Protein AF-A0A563CJY9-F1 (afdb_monomer_lite)

Structure (mmCIF, N/CA/C/O backbone):
data_AF-A0A563CJY9-F1
#
_entry.id   AF-A0A563CJY9-F1
#
loop_
_atom_site.group_PDB
_atom_site.id
_atom_site.type_symbol
_atom_site.label_atom_id
_atom_site.label_alt_id
_atom_site.label_comp_id
_atom_site.label_asym_id
_atom_site.label_entity_id
_atom_site.label_seq_id
_atom_site.pdbx_PDB_ins_code
_atom_site.Cartn_x
_atom_site.Cartn_y
_atom_site.Cartn_z
_atom_site.occupancy
_atom_site.B_iso_or_equiv
_atom_site.auth_seq_id
_atom_site.auth_comp_id
_atom_site.auth_asym_id
_atom_site.auth_atom_id
_atom_site.pdbx_PDB_model_num
ATOM 1 N N . MET A 1 1 ? 58.120 -23.073 17.738 1.00 33.03 1 MET A N 1
ATOM 2 C CA . MET A 1 1 ? 58.112 -21.667 18.183 1.00 33.03 1 MET A CA 1
ATOM 3 C C . MET A 1 1 ? 58.352 -20.813 16.944 1.00 33.03 1 MET A C 1
ATOM 5 O O . MET A 1 1 ? 59.327 -21.105 16.267 1.00 33.03 1 MET A O 1
ATOM 9 N N . THR A 1 2 ? 57.325 -20.144 16.398 1.00 30.56 2 THR A N 1
ATOM 10 C CA . THR A 1 2 ? 56.925 -18.724 16.644 1.00 30.56 2 THR A CA 1
ATOM 11 C C . THR A 1 2 ? 58.012 -17.757 16.134 1.00 30.56 2 THR A C 1
ATOM 13 O O . THR A 1 2 ? 59.170 -17.954 16.464 1.00 30.56 2 THR A O 1
ATOM 16 N N . GLU A 1 3 ? 57.755 -16.750 15.293 1.00 28.06 3 GLU A N 1
ATOM 17 C CA . GLU A 1 3 ? 56.595 -15.850 15.234 1.00 28.06 3 GLU A CA 1
ATOM 18 C C . GLU A 1 3 ? 56.197 -15.454 13.799 1.00 28.06 3 GLU A C 1
ATOM 20 O O . GLU A 1 3 ? 57.036 -15.224 12.931 1.00 28.06 3 GLU A O 1
ATOM 25 N N . ILE A 1 4 ? 54.883 -15.366 13.581 1.00 37.75 4 ILE A N 1
ATOM 26 C CA . ILE A 1 4 ? 54.234 -14.779 12.404 1.00 37.75 4 ILE A CA 1
ATOM 27 C C . ILE A 1 4 ? 54.177 -13.262 12.645 1.00 37.75 4 ILE A C 1
ATOM 29 O O . ILE A 1 4 ? 53.682 -12.864 13.705 1.00 37.75 4 ILE A O 1
ATOM 33 N N . PRO A 1 5 ? 54.642 -12.396 11.725 1.00 32.09 5 PRO A N 1
ATOM 34 C CA . PRO A 1 5 ? 54.461 -10.965 11.898 1.00 32.09 5 PRO A CA 1
ATOM 35 C C . PRO A 1 5 ? 52.970 -10.630 11.783 1.00 32.09 5 PRO A C 1
ATOM 37 O O . PRO A 1 5 ? 52.277 -11.066 10.864 1.00 32.09 5 PRO A O 1
ATOM 40 N N . LYS A 1 6 ? 52.491 -9.894 12.788 1.00 30.06 6 LYS A N 1
ATOM 41 C CA . LYS A 1 6 ? 51.105 -9.469 12.987 1.00 30.06 6 LYS A CA 1
ATOM 42 C C . LYS A 1 6 ? 50.494 -8.878 11.716 1.00 30.06 6 LYS A C 1
ATOM 44 O O . LYS A 1 6 ? 51.061 -7.973 11.112 1.00 30.06 6 LYS A O 1
ATOM 49 N N . SER A 1 7 ? 49.290 -9.359 11.413 1.00 30.56 7 SER A N 1
ATOM 50 C CA . SER A 1 7 ? 48.280 -8.691 10.595 1.00 30.56 7 SER A CA 1
ATOM 51 C C . SER A 1 7 ? 48.222 -7.206 10.953 1.00 30.56 7 SER A C 1
ATOM 53 O O . SER A 1 7 ? 47.847 -6.861 12.075 1.00 30.56 7 SER A O 1
ATOM 55 N N . SER A 1 8 ? 48.588 -6.331 10.017 1.00 28.05 8 SER A N 1
ATOM 56 C CA . SER A 1 8 ? 48.158 -4.941 10.078 1.00 28.05 8 SER A CA 1
ATOM 57 C C . SER A 1 8 ? 46.657 -4.944 9.828 1.00 28.05 8 SER A C 1
ATOM 59 O O . SER A 1 8 ? 46.215 -5.211 8.711 1.00 28.05 8 SER A O 1
ATOM 61 N N . SER A 1 9 ? 45.878 -4.699 10.876 1.00 29.86 9 SER A N 1
ATOM 62 C CA . SER A 1 9 ? 44.494 -4.273 10.732 1.00 29.86 9 SER A CA 1
ATOM 63 C C . SER A 1 9 ? 44.488 -3.051 9.817 1.00 29.86 9 SER A C 1
ATOM 65 O O . SER A 1 9 ? 44.941 -1.981 10.213 1.00 29.86 9 SER A O 1
ATOM 67 N N . GLN A 1 10 ? 44.041 -3.224 8.573 1.00 28.22 10 GLN A N 1
ATOM 68 C CA . GLN A 1 10 ? 43.513 -2.104 7.810 1.00 28.22 10 GLN A CA 1
ATOM 69 C C . GLN A 1 10 ? 42.223 -1.711 8.519 1.00 28.22 10 GLN A C 1
ATOM 71 O O . GLN A 1 10 ? 41.198 -2.374 8.374 1.00 28.22 10 GLN A O 1
ATOM 76 N N . GLU A 1 11 ? 42.326 -0.679 9.353 1.00 24.75 11 GLU A N 1
ATOM 77 C CA . GLU A 1 11 ? 41.197 0.164 9.721 1.00 24.75 11 GLU A CA 1
ATOM 78 C C . GLU A 1 11 ? 40.478 0.541 8.422 1.00 24.75 11 GLU A C 1
ATOM 80 O O . GLU A 1 11 ? 41.038 1.206 7.546 1.00 24.75 11 GLU A O 1
ATOM 85 N N . LEU A 1 12 ? 39.260 0.024 8.261 1.00 29.52 12 LEU A N 1
ATOM 86 C CA . LEU A 1 12 ? 38.313 0.579 7.308 1.00 29.52 12 LEU A CA 1
ATOM 87 C C . LEU A 1 12 ? 38.060 2.027 7.745 1.00 29.52 12 LEU A C 1
ATOM 89 O O . LEU A 1 12 ? 37.922 2.262 8.946 1.00 29.52 12 LEU A O 1
ATOM 93 N N . PRO A 1 13 ? 38.035 2.998 6.821 1.00 29.89 13 PRO A N 1
ATOM 94 C CA . PRO A 1 13 ? 37.732 4.368 7.189 1.00 29.89 13 PRO A CA 1
ATOM 95 C C . PRO A 1 13 ? 36.320 4.417 7.783 1.00 29.89 13 PRO A C 1
ATOM 97 O O . PRO A 1 13 ? 35.335 4.169 7.085 1.00 29.89 13 PRO A O 1
ATOM 100 N N . ASP A 1 14 ? 36.247 4.727 9.077 1.00 33.81 14 ASP A N 1
ATOM 101 C CA . ASP A 1 14 ? 35.036 5.206 9.735 1.00 33.81 14 ASP A CA 1
ATOM 102 C C . ASP A 1 14 ? 34.479 6.369 8.907 1.00 33.81 14 ASP A C 1
ATOM 104 O O . ASP A 1 14 ? 35.156 7.382 8.708 1.00 33.81 14 ASP A O 1
ATOM 108 N N . GLY A 1 15 ? 33.258 6.212 8.390 1.00 29.66 15 GLY A N 1
ATOM 109 C CA . GLY A 1 15 ? 32.567 7.284 7.668 1.00 29.66 15 GLY A CA 1
ATOM 110 C C . GLY A 1 15 ? 31.939 6.930 6.320 1.00 29.66 15 GLY A C 1
ATOM 111 O O . GLY A 1 15 ? 31.582 7.847 5.585 1.00 29.66 15 GLY A O 1
ATOM 112 N N . GLN A 1 16 ? 31.748 5.654 5.970 1.00 29.48 16 GLN A N 1
ATOM 113 C CA . GLN A 1 16 ? 30.761 5.311 4.937 1.00 29.48 16 GLN A CA 1
ATOM 114 C C . GLN A 1 16 ? 29.358 5.332 5.554 1.00 29.48 16 GLN A C 1
ATOM 116 O O . GLN A 1 16 ? 28.936 4.365 6.187 1.00 29.48 16 GLN A O 1
ATOM 121 N N . LYS A 1 17 ? 28.642 6.453 5.376 1.00 27.42 17 LYS A N 1
ATOM 122 C CA . LYS A 1 17 ? 27.181 6.499 5.532 1.00 27.42 17 LYS A CA 1
ATOM 123 C C . LYS A 1 17 ? 26.575 5.400 4.656 1.00 27.42 17 LYS A C 1
ATOM 125 O O . LYS A 1 17 ? 26.861 5.326 3.461 1.00 27.42 17 LYS A O 1
ATOM 130 N N . ALA A 1 18 ? 25.809 4.520 5.286 1.00 27.70 18 ALA A N 1
ATOM 131 C CA . ALA A 1 18 ? 25.207 3.357 4.662 1.00 27.70 18 ALA A CA 1
ATOM 132 C C . ALA A 1 18 ? 24.056 3.766 3.729 1.00 27.70 18 ALA A C 1
ATOM 134 O O . ALA A 1 18 ? 23.276 4.666 4.019 1.00 27.70 18 ALA A O 1
ATOM 135 N N . THR A 1 19 ? 23.963 3.081 2.595 1.00 34.44 19 THR A N 1
ATOM 136 C CA . THR A 1 19 ? 23.000 3.294 1.508 1.00 34.44 19 THR A CA 1
ATOM 137 C C . THR A 1 19 ? 21.658 2.608 1.782 1.00 34.44 19 THR A C 1
ATOM 139 O O . THR A 1 19 ? 21.271 1.685 1.064 1.00 34.44 19 THR A O 1
ATOM 142 N N . GLY A 1 20 ? 20.934 3.036 2.811 1.00 31.48 20 GLY A N 1
ATOM 143 C CA . GLY A 1 20 ? 19.521 2.685 2.951 1.00 31.48 20 GLY A CA 1
ATOM 144 C C . GLY A 1 20 ? 18.753 3.839 3.565 1.00 31.48 20 GLY A C 1
ATOM 145 O O . GLY A 1 20 ? 19.174 4.362 4.588 1.00 31.48 20 GLY A O 1
ATOM 146 N N . TRP A 1 21 ? 17.680 4.236 2.876 1.00 36.16 21 TRP A N 1
ATOM 147 C CA . TRP A 1 21 ? 16.775 5.363 3.154 1.00 36.16 21 TRP A CA 1
ATOM 148 C C . TRP A 1 21 ? 17.434 6.764 3.203 1.00 36.16 21 TRP A C 1
ATOM 150 O O . TRP A 1 21 ? 16.9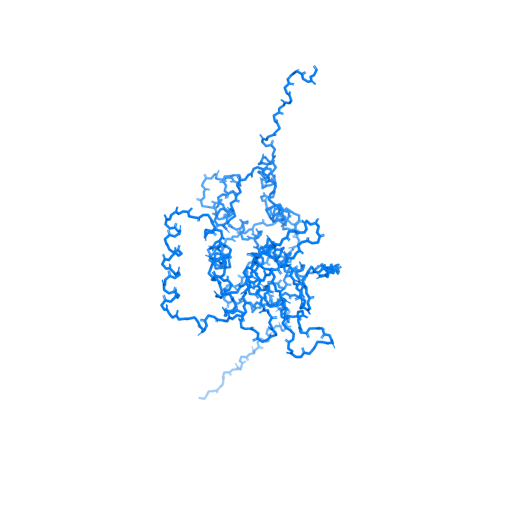57 7.679 2.538 1.00 36.16 21 TRP A O 1
ATOM 160 N N . ASP A 1 22 ? 18.617 6.900 3.801 1.00 28.12 22 ASP A N 1
ATOM 161 C CA . ASP A 1 22 ? 19.400 8.134 3.974 1.00 28.12 22 ASP A CA 1
ATOM 162 C C . ASP A 1 22 ? 19.932 8.781 2.678 1.00 28.12 22 ASP A C 1
ATOM 164 O O . ASP A 1 22 ? 20.515 9.862 2.722 1.00 28.12 22 ASP A O 1
ATOM 168 N N . SER A 1 23 ? 19.791 8.145 1.508 1.00 34.91 23 SER A N 1
ATOM 169 C CA . SER A 1 23 ? 20.236 8.735 0.227 1.00 34.91 23 SER A CA 1
ATOM 170 C C . SER A 1 23 ? 19.144 9.509 -0.518 1.00 34.91 23 SER A C 1
ATOM 172 O O . SER A 1 23 ? 19.443 10.104 -1.548 1.00 34.91 23 SER A O 1
ATOM 174 N N . LEU A 1 24 ? 17.903 9.524 -0.017 1.00 36.81 24 LEU A N 1
ATOM 175 C CA . LEU A 1 24 ? 16.793 10.300 -0.596 1.00 36.81 24 LEU A CA 1
ATOM 176 C C . LEU A 1 24 ? 16.466 11.575 0.202 1.00 36.81 24 LEU A C 1
ATOM 178 O O . LEU A 1 24 ? 15.757 12.446 -0.303 1.00 36.81 24 LEU A O 1
ATOM 182 N N . ALA A 1 25 ? 17.010 11.725 1.408 1.00 33.00 25 ALA A N 1
ATOM 183 C CA . ALA A 1 25 ? 16.822 12.899 2.251 1.00 33.00 25 ALA A CA 1
ATOM 184 C C . ALA A 1 25 ? 17.967 13.902 2.039 1.00 33.00 25 ALA A C 1
ATOM 186 O O . ALA A 1 25 ? 19.003 13.817 2.684 1.00 33.00 25 ALA A O 1
ATOM 187 N N . ASP A 1 26 ? 17.791 14.837 1.109 1.00 30.84 26 ASP A N 1
ATOM 188 C CA . ASP A 1 26 ? 18.567 16.085 1.060 1.00 30.84 26 ASP A CA 1
ATOM 189 C C . ASP A 1 26 ? 17.754 17.147 0.290 1.00 30.84 26 ASP A C 1
ATOM 191 O O . ASP A 1 26 ? 18.211 17.676 -0.718 1.00 30.84 26 ASP A O 1
ATOM 195 N N . TYR A 1 27 ? 16.526 17.456 0.728 1.00 29.47 27 TYR A N 1
ATOM 196 C CA . TYR A 1 27 ? 15.862 18.704 0.328 1.00 29.47 27 TYR A CA 1
ATOM 197 C C . TYR A 1 27 ? 15.094 19.352 1.481 1.00 29.47 27 TYR A C 1
ATOM 199 O O . TYR A 1 27 ? 14.448 18.691 2.286 1.00 29.47 27 TYR A O 1
ATOM 207 N N . ASP A 1 28 ? 15.263 20.671 1.532 1.00 30.45 28 ASP A N 1
ATOM 208 C CA . ASP A 1 28 ? 14.873 21.623 2.566 1.00 30.45 28 ASP A CA 1
ATOM 209 C C . ASP A 1 28 ? 13.352 21.642 2.794 1.00 30.45 28 ASP A C 1
ATOM 211 O O . ASP A 1 28 ? 12.565 21.830 1.861 1.00 30.45 28 ASP A O 1
ATOM 215 N N . ASN A 1 29 ? 12.964 21.411 4.049 1.00 32.47 29 ASN A N 1
ATOM 216 C CA . ASN A 1 29 ? 11.596 21.203 4.506 1.00 32.47 29 ASN A CA 1
ATOM 217 C C . ASN A 1 29 ? 10.846 22.535 4.611 1.00 32.47 29 ASN A C 1
ATOM 219 O O . ASN A 1 29 ? 11.082 23.331 5.521 1.00 32.47 29 ASN A O 1
ATOM 223 N N . GLY A 1 30 ? 9.875 22.745 3.723 1.00 29.12 30 GLY A N 1
ATOM 224 C CA . GLY A 1 30 ? 8.773 23.654 4.012 1.00 29.12 30 GLY A CA 1
ATOM 225 C C . GLY A 1 30 ? 7.870 23.014 5.062 1.00 29.12 30 GLY A C 1
ATOM 226 O O . GLY A 1 30 ? 7.256 21.987 4.782 1.00 29.12 30 GLY A O 1
ATOM 227 N N . ASP A 1 31 ? 7.806 23.610 6.255 1.00 32.09 31 ASP A N 1
ATOM 228 C CA . ASP A 1 31 ? 6.804 23.301 7.281 1.00 32.09 31 ASP A CA 1
ATOM 229 C C . ASP A 1 31 ? 5.406 23.361 6.646 1.00 32.09 31 ASP A C 1
ATOM 231 O O . ASP A 1 31 ? 4.862 24.436 6.389 1.00 32.09 31 ASP A O 1
ATOM 235 N N . SER A 1 32 ? 4.823 22.199 6.358 1.00 36.69 32 SER A N 1
ATOM 236 C CA . SER A 1 32 ? 3.388 22.091 6.140 1.00 36.69 32 SER A CA 1
ATOM 237 C C . SER A 1 32 ? 2.774 21.719 7.480 1.00 36.69 32 SER A C 1
ATOM 239 O O . SER A 1 32 ? 2.866 20.567 7.913 1.00 36.69 32 SER A O 1
ATOM 241 N N . ASP A 1 33 ? 2.198 22.717 8.144 1.00 35.34 33 ASP A N 1
ATOM 242 C CA . ASP A 1 33 ? 1.437 22.572 9.378 1.00 35.34 33 ASP A CA 1
ATOM 243 C C . ASP A 1 33 ? 0.461 21.385 9.276 1.00 35.34 33 ASP A C 1
ATOM 245 O O . ASP A 1 33 ? -0.563 21.459 8.598 1.00 35.34 33 ASP A O 1
ATOM 249 N N . TYR A 1 34 ? 0.737 20.305 10.013 1.00 37.47 34 TYR A N 1
ATOM 250 C CA . TYR A 1 34 ? -0.152 19.145 10.216 1.00 37.47 34 TYR A CA 1
ATOM 251 C C . TYR A 1 34 ? -1.392 19.478 11.065 1.00 37.47 34 TYR A C 1
ATOM 253 O O . TYR A 1 34 ? -1.990 18.611 11.699 1.00 37.47 34 TYR A O 1
ATOM 261 N N . THR A 1 35 ? -1.791 20.746 11.102 1.00 35.81 35 THR A N 1
ATOM 262 C CA . THR A 1 35 ? -2.792 21.258 12.034 1.00 35.81 35 THR A CA 1
ATOM 263 C C . THR A 1 35 ? -4.017 21.737 11.270 1.00 35.81 35 THR A C 1
ATOM 265 O O . THR A 1 35 ? -4.375 22.912 11.294 1.00 35.81 35 THR A O 1
ATOM 268 N N . HIS A 1 36 ? -4.694 20.819 10.580 1.00 37.84 36 HIS A N 1
ATOM 269 C CA . HIS A 1 36 ? -6.080 21.071 10.208 1.00 37.84 36 HIS A CA 1
ATOM 270 C C . HIS A 1 36 ? -6.949 20.905 11.454 1.00 37.84 36 HIS A C 1
ATOM 272 O O . HIS A 1 36 ? -6.901 19.878 12.130 1.00 37.84 36 HIS A O 1
ATOM 278 N N . HIS A 1 37 ? -7.711 21.951 11.786 1.00 35.66 37 HIS A N 1
ATOM 279 C CA . HIS A 1 37 ? -8.705 21.903 12.847 1.00 35.66 37 HIS A CA 1
ATOM 280 C C . HIS A 1 37 ? -9.660 20.739 12.584 1.00 35.66 37 HIS A C 1
ATOM 282 O O . HIS A 1 37 ? -10.396 20.715 11.603 1.00 35.66 37 HIS A O 1
ATOM 288 N N . SER A 1 38 ? -9.567 19.753 13.464 1.00 38.97 38 SER A N 1
ATOM 289 C CA . SER A 1 38 ? -10.367 18.546 13.458 1.00 38.97 38 SER A CA 1
ATOM 290 C C . SER A 1 38 ? -11.804 18.884 13.912 1.00 38.97 38 SER A C 1
ATOM 292 O O . SER A 1 38 ? -11.955 19.606 14.902 1.00 38.97 38 SER A O 1
ATOM 294 N N . PRO A 1 39 ? -12.858 18.345 13.270 1.00 40.88 39 PRO A N 1
ATOM 295 C CA . PRO A 1 39 ? -14.230 18.383 13.797 1.00 40.88 39 PRO A CA 1
ATOM 296 C C . PRO A 1 39 ? -14.421 17.484 15.047 1.00 40.88 39 PRO A C 1
ATOM 298 O O . PRO A 1 39 ? -15.533 17.287 15.533 1.00 40.88 39 PRO A O 1
ATOM 301 N N . PHE A 1 40 ? -13.335 16.918 15.587 1.00 53.84 40 PHE A N 1
ATOM 302 C CA . PHE A 1 40 ? -13.307 15.788 16.511 1.00 53.84 40 PHE A CA 1
ATOM 303 C C . PHE A 1 40 ? -12.879 16.201 17.950 1.00 53.84 40 PHE A C 1
ATOM 305 O O . PHE A 1 40 ? -11.709 16.116 18.304 1.00 53.84 40 PHE A O 1
ATOM 312 N N . GLY A 1 41 ? -13.831 16.614 18.804 1.00 53.00 41 GLY A N 1
ATOM 313 C CA . GLY A 1 41 ? -13.797 16.498 20.288 1.00 53.00 41 GLY A CA 1
ATOM 314 C C . GLY A 1 41 ? -12.601 17.039 21.123 1.00 53.00 41 GLY A C 1
ATOM 315 O O . GLY A 1 41 ? -11.943 18.009 20.766 1.00 53.00 41 GLY A O 1
ATOM 316 N N . GLU A 1 42 ? -12.382 16.427 22.311 1.00 55.78 42 GLU A N 1
ATOM 317 C CA . GLU A 1 42 ? -11.339 16.756 23.325 1.00 55.78 42 GLU A CA 1
ATOM 318 C C . GLU A 1 42 ? -9.970 16.070 23.079 1.00 55.78 42 GLU A C 1
ATOM 320 O O . GLU A 1 42 ? -8.976 16.398 23.740 1.00 55.78 42 GLU A O 1
ATOM 325 N N . VAL A 1 43 ? -9.909 15.108 22.150 1.00 59.41 43 VAL A N 1
ATOM 326 C CA . VAL A 1 43 ? -8.721 14.296 21.835 1.00 59.41 43 VAL A CA 1
ATOM 327 C C . VAL A 1 43 ? -8.169 14.725 20.472 1.00 59.41 43 VAL A C 1
ATOM 329 O O . VAL A 1 43 ? -8.941 14.755 19.515 1.00 59.41 43 VAL A O 1
ATOM 332 N N . PRO A 1 44 ? -6.864 15.036 20.337 1.00 65.88 44 PRO A N 1
ATOM 333 C CA . PRO A 1 44 ? -6.281 15.362 19.039 1.00 65.88 44 PRO A CA 1
ATOM 334 C C . PRO A 1 44 ? -6.508 14.230 18.035 1.00 65.88 44 PRO A C 1
ATOM 336 O O . PRO A 1 44 ? -6.338 13.056 18.370 1.00 65.88 44 PRO A O 1
ATOM 339 N N . ALA A 1 45 ? -6.868 14.591 16.808 1.00 70.38 45 ALA A N 1
ATOM 340 C CA . ALA A 1 45 ? -7.103 13.648 15.729 1.00 70.38 45 ALA A CA 1
ATOM 341 C C . ALA A 1 45 ? -6.250 14.007 14.510 1.00 70.38 45 ALA A C 1
ATOM 343 O O . ALA A 1 45 ? -6.132 15.179 14.155 1.00 70.38 45 ALA A O 1
ATOM 344 N N . ILE A 1 46 ? -5.670 12.989 13.879 1.00 74.12 46 ILE A N 1
ATOM 345 C CA . ILE A 1 46 ? -4.849 13.090 12.676 1.00 74.12 46 ILE A CA 1
ATOM 346 C C . ILE A 1 46 ? -5.589 12.366 11.556 1.00 74.12 46 ILE A C 1
ATOM 348 O O . ILE A 1 46 ? -5.889 11.177 11.669 1.00 74.12 46 ILE A O 1
ATOM 352 N N . ASN A 1 47 ? -5.864 13.079 10.465 1.00 79.81 47 ASN A N 1
ATOM 353 C CA . ASN A 1 47 ? -6.310 12.437 9.238 1.00 79.81 47 ASN A CA 1
ATOM 354 C C . ASN A 1 47 ? -5.098 11.826 8.522 1.00 79.81 47 ASN A C 1
ATOM 356 O O . ASN A 1 47 ? -4.295 12.542 7.928 1.00 79.81 47 ASN A O 1
ATOM 360 N N . GLY A 1 48 ? -4.955 10.508 8.620 1.00 82.06 48 GLY A N 1
ATOM 361 C CA . GLY A 1 48 ? -3.903 9.729 7.979 1.00 82.06 48 GLY A CA 1
ATOM 362 C C . GLY A 1 48 ? -4.295 9.156 6.618 1.00 82.06 48 GLY A C 1
ATOM 363 O O . GLY A 1 48 ? -3.457 8.496 6.012 1.00 82.06 48 GLY A O 1
ATOM 364 N N . ASN A 1 49 ? -5.507 9.395 6.103 1.00 83.75 49 ASN A N 1
ATOM 365 C CA . ASN A 1 49 ? -5.912 8.858 4.795 1.00 83.75 49 ASN A CA 1
ATOM 366 C C . ASN A 1 49 ? -4.969 9.326 3.676 1.00 83.75 49 ASN A C 1
ATOM 368 O O . ASN A 1 49 ? -4.555 8.530 2.852 1.00 83.75 49 ASN A O 1
ATOM 372 N N . ASP A 1 50 ? -4.485 10.562 3.744 1.00 83.12 50 ASP A N 1
ATOM 373 C CA . ASP A 1 50 ? -3.489 11.101 2.812 1.00 83.12 50 ASP A CA 1
ATOM 374 C C . ASP A 1 50 ? -2.122 10.366 2.892 1.00 83.12 50 ASP A C 1
ATOM 376 O O . ASP A 1 50 ? -1.431 10.168 1.891 1.00 83.12 50 ASP A O 1
ATOM 380 N N . LEU A 1 51 ? -1.738 9.864 4.077 1.00 87.56 51 LEU A N 1
ATOM 381 C CA . LEU A 1 51 ? -0.580 8.965 4.215 1.00 87.56 51 LEU A CA 1
ATOM 382 C C . LEU A 1 51 ? -0.846 7.621 3.531 1.00 87.56 51 LEU A C 1
ATOM 384 O O . LEU A 1 51 ? 0.024 7.108 2.824 1.00 87.56 51 LEU A O 1
ATOM 388 N N . LEU A 1 52 ? -2.043 7.064 3.727 1.00 85.81 52 LEU A N 1
ATOM 389 C CA . LEU A 1 52 ? -2.454 5.816 3.091 1.00 85.81 52 LEU A CA 1
ATOM 390 C C . LEU A 1 52 ? -2.476 5.949 1.564 1.00 85.81 52 LEU A C 1
ATOM 392 O O . LEU A 1 52 ? -1.964 5.067 0.875 1.00 85.81 52 LEU A O 1
ATOM 396 N N . ASP A 1 53 ? -3.007 7.049 1.040 1.00 84.75 53 ASP A N 1
ATOM 397 C CA . ASP A 1 53 ? -3.093 7.336 -0.395 1.00 84.75 53 ASP A CA 1
ATOM 398 C C . ASP A 1 53 ? -1.704 7.510 -1.017 1.00 84.75 53 ASP A C 1
ATOM 400 O O . ASP A 1 53 ? -1.451 7.055 -2.130 1.00 84.75 53 ASP A O 1
ATOM 404 N N . SER A 1 54 ? -0.759 8.052 -0.245 1.00 84.62 54 SER A N 1
ATOM 405 C CA . SER A 1 54 ? 0.659 8.152 -0.619 1.00 84.62 54 SER A CA 1
ATOM 406 C C . SER A 1 54 ? 1.439 6.836 -0.452 1.00 84.62 54 SER A C 1
ATOM 408 O O . SER A 1 54 ? 2.656 6.792 -0.645 1.00 84.62 54 SER A O 1
ATOM 410 N N . GLY A 1 55 ? 0.769 5.748 -0.062 1.00 85.75 55 GLY A N 1
ATOM 411 C CA . GLY A 1 55 ? 1.361 4.417 0.050 1.00 85.75 55 GLY A CA 1
ATOM 412 C C . GLY A 1 55 ? 2.117 4.139 1.354 1.00 85.75 55 GLY A C 1
ATOM 413 O O . GLY A 1 55 ? 2.735 3.076 1.455 1.00 85.75 55 GLY A O 1
ATOM 414 N N . VAL A 1 56 ? 2.058 5.036 2.344 1.00 89.75 56 VAL A N 1
ATOM 415 C CA . VAL A 1 56 ? 2.708 4.867 3.656 1.00 89.75 56 VAL A CA 1
ATOM 416 C C . VAL A 1 56 ? 2.145 3.649 4.380 1.00 89.75 56 VAL A C 1
ATOM 418 O O . VAL A 1 56 ? 0.935 3.406 4.391 1.00 89.75 56 VAL A O 1
ATOM 421 N N . PHE A 1 57 ? 3.030 2.848 4.976 1.00 91.12 57 PHE A N 1
ATOM 422 C CA . PHE A 1 57 ? 2.618 1.641 5.678 1.00 91.12 57 PHE A CA 1
ATOM 423 C C . PHE A 1 57 ? 2.004 1.959 7.039 1.00 91.12 57 PHE A C 1
ATOM 425 O O . PHE A 1 57 ? 2.348 2.937 7.700 1.00 91.12 57 PHE A O 1
ATOM 432 N N . PHE A 1 58 ? 1.129 1.062 7.497 1.00 90.31 58 PHE A N 1
ATOM 433 C CA . PHE A 1 58 ? 0.467 1.183 8.796 1.00 90.31 58 PHE A CA 1
ATOM 434 C C . PHE A 1 58 ? 1.464 1.405 9.944 1.00 90.31 58 PHE A C 1
ATOM 436 O O . PHE A 1 58 ? 1.261 2.279 10.779 1.00 90.31 58 PHE A O 1
ATOM 443 N N . GLY A 1 59 ? 2.554 0.628 9.978 1.00 88.12 59 GLY A N 1
ATOM 444 C CA . GLY A 1 59 ? 3.569 0.738 11.030 1.00 88.12 59 GLY A CA 1
ATOM 445 C C . GLY A 1 59 ? 4.208 2.127 11.091 1.00 88.12 59 GLY A C 1
ATOM 446 O O . GLY A 1 59 ? 4.332 2.691 12.177 1.00 88.12 59 GLY A O 1
ATOM 447 N N . ASP A 1 60 ? 4.520 2.702 9.930 1.00 89.12 60 ASP A N 1
ATOM 448 C CA . ASP A 1 60 ? 5.128 4.029 9.817 1.00 89.12 60 ASP A CA 1
ATOM 449 C C . ASP A 1 60 ? 4.150 5.137 10.220 1.00 89.12 60 ASP A C 1
ATOM 451 O O . ASP A 1 60 ? 4.521 6.064 10.940 1.00 89.12 60 ASP A O 1
ATOM 455 N N . ALA A 1 61 ? 2.874 5.015 9.835 1.00 89.81 61 ALA A N 1
ATOM 456 C CA . ALA A 1 61 ? 1.824 5.946 10.249 1.00 89.81 61 ALA A CA 1
ATOM 457 C C . ALA A 1 61 ? 1.621 5.948 11.779 1.00 89.81 61 ALA A C 1
ATOM 459 O O . ALA A 1 61 ? 1.464 7.011 12.391 1.00 89.81 61 ALA A O 1
ATOM 460 N N . ILE A 1 62 ? 1.686 4.773 12.420 1.00 88.12 62 ILE A N 1
ATOM 461 C CA . ILE A 1 62 ? 1.655 4.658 13.885 1.00 88.12 62 ILE A CA 1
ATOM 462 C C . ILE A 1 62 ? 2.896 5.297 14.510 1.00 88.12 62 ILE A C 1
ATOM 464 O O . ILE A 1 62 ? 2.753 6.095 15.436 1.00 88.12 62 ILE A O 1
ATOM 468 N N . ALA A 1 63 ? 4.095 5.003 13.999 1.00 87.69 63 ALA A N 1
ATOM 469 C CA . ALA A 1 63 ? 5.341 5.557 14.529 1.00 87.69 63 ALA A CA 1
ATOM 470 C C . ALA A 1 63 ? 5.368 7.095 14.448 1.00 87.69 63 ALA A C 1
ATOM 472 O O . ALA A 1 63 ? 5.705 7.765 15.428 1.00 87.69 63 ALA A O 1
ATOM 473 N N . LEU A 1 64 ? 4.925 7.663 13.322 1.00 86.25 64 LEU A N 1
ATOM 474 C CA . LEU A 1 64 ? 4.747 9.108 13.141 1.00 86.25 64 LEU A CA 1
ATOM 475 C C . LEU A 1 64 ? 3.764 9.699 14.159 1.00 86.25 64 LEU A C 1
ATOM 477 O O . LEU A 1 64 ? 4.056 10.708 14.805 1.00 86.25 64 LEU A O 1
ATOM 481 N N . THR A 1 65 ? 2.619 9.043 14.354 1.00 85.06 65 THR A N 1
ATOM 482 C CA . THR A 1 65 ? 1.598 9.482 15.318 1.00 85.06 65 THR A CA 1
ATOM 483 C C . THR A 1 65 ? 2.131 9.449 16.755 1.00 85.06 65 THR A C 1
ATOM 485 O O . THR A 1 65 ? 1.931 10.390 17.529 1.00 85.06 65 THR A O 1
ATOM 488 N N . GLN A 1 66 ? 2.874 8.403 17.126 1.00 83.81 66 GLN A N 1
ATOM 489 C CA . GLN A 1 66 ? 3.513 8.281 18.441 1.00 83.81 66 GLN A CA 1
ATOM 490 C C . GLN A 1 66 ? 4.585 9.349 18.668 1.00 83.81 66 GLN A C 1
ATOM 492 O O . GLN A 1 66 ? 4.694 9.891 19.775 1.00 83.81 66 GLN A O 1
ATOM 497 N N . LYS A 1 67 ? 5.347 9.691 17.622 1.00 80.75 67 LYS A N 1
ATOM 498 C CA . LYS A 1 67 ? 6.335 10.772 17.661 1.00 80.75 67 LYS A CA 1
ATOM 499 C C . LYS A 1 67 ? 5.665 12.115 17.951 1.00 80.75 67 LYS A C 1
ATOM 501 O O . LYS A 1 67 ? 6.100 12.800 18.872 1.00 80.75 67 LYS A O 1
ATOM 506 N N . TYR A 1 68 ? 4.577 12.440 17.248 1.00 74.12 68 TYR A N 1
ATOM 507 C CA . TYR A 1 68 ? 3.789 13.658 17.487 1.00 74.12 68 TYR A CA 1
ATOM 508 C C . TYR A 1 68 ? 3.220 13.712 18.914 1.00 74.12 68 TYR A C 1
ATOM 510 O O . TYR A 1 68 ? 3.317 14.727 19.598 1.00 74.12 68 TYR A O 1
ATOM 518 N N . THR A 1 69 ? 2.700 12.583 19.402 1.00 70.00 69 THR A N 1
ATOM 519 C CA . THR A 1 69 ? 2.171 12.459 20.774 1.00 70.00 69 THR A CA 1
ATOM 520 C C . THR A 1 69 ? 3.255 12.686 21.840 1.00 70.00 69 THR A C 1
ATOM 522 O O . THR A 1 69 ? 2.967 13.131 22.948 1.00 70.00 69 THR A O 1
ATOM 525 N N . SER A 1 70 ? 4.517 12.386 21.519 1.00 60.12 70 SER A N 1
ATOM 526 C CA . SER A 1 70 ? 5.647 12.494 22.452 1.00 60.12 70 SER A CA 1
ATOM 527 C C . SER A 1 70 ? 6.266 13.896 22.524 1.00 60.12 70 SER A C 1
ATOM 529 O O . SER A 1 70 ? 6.974 14.186 23.489 1.00 60.12 70 SER A O 1
ATOM 531 N N . THR A 1 71 ? 6.047 14.756 21.524 1.00 54.88 71 THR A N 1
ATOM 532 C CA . THR A 1 71 ? 6.697 16.075 21.409 1.00 54.88 71 THR A CA 1
ATOM 533 C C . THR A 1 71 ? 5.860 17.247 21.926 1.00 54.88 71 THR A C 1
ATOM 535 O O . THR A 1 71 ? 6.397 18.348 22.059 1.00 54.88 71 THR A O 1
ATOM 538 N N . SER A 1 72 ? 4.585 17.059 22.281 1.00 52.62 72 SER A N 1
ATOM 539 C CA . SER A 1 72 ? 3.769 18.129 22.866 1.00 52.62 72 SER A CA 1
ATOM 540 C C . SER A 1 72 ? 4.191 18.439 24.310 1.00 52.62 72 SER A C 1
ATOM 542 O O . SER A 1 72 ? 4.030 17.637 25.226 1.00 52.62 72 SER A O 1
ATOM 544 N N . SER A 1 73 ? 4.726 19.642 24.539 1.00 40.69 73 SER A N 1
ATOM 545 C CA . SER A 1 73 ? 5.305 20.075 25.823 1.00 40.69 73 SER A CA 1
ATOM 546 C C . SER A 1 73 ? 4.298 20.281 26.968 1.00 40.69 73 SER A C 1
ATOM 548 O O . SER A 1 73 ? 4.709 20.584 28.085 1.00 40.69 73 SER A O 1
ATOM 550 N N . GLU A 1 74 ? 2.995 20.141 26.709 1.00 44.34 74 GLU A N 1
ATOM 551 C CA . GLU A 1 74 ? 1.909 20.375 27.678 1.00 44.34 74 GLU A CA 1
ATOM 552 C C . GLU A 1 74 ? 1.023 19.144 27.940 1.00 44.34 74 GLU A C 1
ATOM 554 O O . GLU A 1 74 ? 0.005 19.241 28.628 1.00 44.34 74 GLU A O 1
ATOM 559 N N . THR A 1 75 ? 1.357 17.973 27.400 1.00 47.41 75 THR A N 1
ATOM 560 C CA . THR A 1 75 ? 0.468 16.807 27.499 1.00 47.41 75 THR A CA 1
ATOM 561 C C . THR A 1 75 ? 0.729 15.963 28.752 1.00 47.41 75 THR A C 1
ATOM 563 O O . THR A 1 75 ? 1.866 15.545 28.973 1.00 47.41 75 THR A O 1
ATOM 566 N N . PRO A 1 76 ? -0.310 15.660 29.563 1.00 42.94 76 PRO A N 1
ATOM 567 C CA . PRO A 1 76 ? -0.244 14.619 30.588 1.00 42.94 76 PRO A CA 1
ATOM 568 C C . PRO A 1 76 ? 0.148 13.273 29.964 1.00 42.94 76 PRO A C 1
ATOM 570 O O . PRO A 1 76 ? -0.193 13.025 28.808 1.00 42.94 76 PRO A O 1
ATOM 573 N N . GLU A 1 77 ? 0.777 12.389 30.745 1.00 46.06 77 GLU A N 1
ATOM 574 C CA . GLU A 1 77 ? 1.254 11.039 30.362 1.00 46.06 77 GLU A CA 1
ATOM 575 C C . GLU A 1 77 ? 0.185 10.114 29.722 1.00 46.06 77 GLU A C 1
ATOM 577 O O . GLU A 1 77 ? 0.508 9.019 29.273 1.00 46.06 77 GLU A 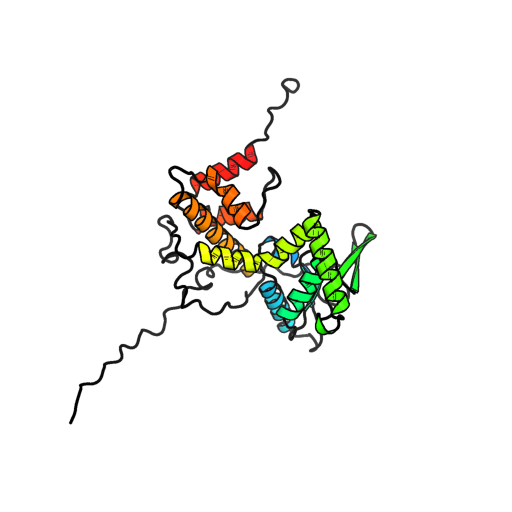O 1
ATOM 582 N N . GLU A 1 78 ? -1.077 10.548 29.640 1.00 49.81 78 GLU A N 1
ATOM 583 C CA . GLU A 1 78 ? -2.257 9.742 29.308 1.00 49.81 78 GLU A CA 1
ATOM 584 C C . GLU A 1 78 ? -2.954 10.106 27.981 1.00 49.81 78 GLU A C 1
ATOM 586 O O . GLU A 1 78 ? -3.934 9.454 27.616 1.00 49.81 78 GLU A O 1
ATOM 591 N N . LYS A 1 79 ? -2.516 11.132 27.234 1.00 63.47 79 LYS A N 1
ATOM 592 C CA . LYS A 1 79 ? -3.258 11.548 26.027 1.00 63.47 79 LYS A CA 1
ATOM 593 C C . LYS A 1 79 ? -2.914 10.689 24.807 1.00 63.47 79 LYS A C 1
ATOM 595 O O . LYS A 1 79 ? -1.844 10.811 24.222 1.00 63.47 79 LYS A O 1
ATOM 600 N N . GLN A 1 80 ? -3.858 9.826 24.437 1.00 73.62 80 GLN A N 1
ATOM 601 C CA . GLN A 1 80 ? -3.912 9.124 23.153 1.00 73.62 80 GLN A CA 1
ATOM 602 C C . GLN A 1 80 ? -4.266 10.107 22.025 1.00 73.62 80 GLN A C 1
ATOM 604 O O . GLN A 1 80 ? -4.886 11.138 22.278 1.00 73.62 80 GLN A O 1
ATOM 609 N N . VAL A 1 81 ? -3.891 9.781 20.790 1.00 81.31 81 VAL A N 1
ATOM 610 C CA . VAL A 1 81 ? -4.269 10.508 19.569 1.00 81.31 81 VAL A CA 1
ATOM 611 C C . VAL A 1 81 ? -5.139 9.599 18.709 1.00 81.31 81 VAL A C 1
ATOM 613 O O . VAL A 1 81 ? -4.881 8.401 18.612 1.00 81.31 81 VAL A O 1
ATOM 616 N N . LEU A 1 82 ? -6.177 10.157 18.093 1.00 83.69 82 LEU A N 1
ATOM 617 C CA . LEU A 1 82 ? -7.016 9.443 17.134 1.00 83.69 82 LEU A CA 1
ATOM 618 C C . LEU A 1 82 ? -6.399 9.534 15.735 1.00 83.69 82 LEU A C 1
ATOM 620 O O . LEU A 1 82 ? -6.391 10.602 15.135 1.00 83.69 82 LEU A O 1
ATOM 624 N N . LEU A 1 83 ? -5.900 8.427 15.198 1.00 86.94 83 LEU A N 1
ATOM 625 C CA . LEU A 1 83 ? -5.456 8.340 13.806 1.00 86.94 83 LEU A CA 1
ATOM 626 C C . LEU A 1 83 ? -6.597 7.791 12.944 1.00 86.94 83 LEU A C 1
ATOM 628 O O . LEU A 1 83 ? -7.019 6.661 13.172 1.00 86.94 83 LEU A O 1
ATOM 632 N N . ASN A 1 84 ? -7.077 8.556 11.962 1.00 87.62 84 ASN A N 1
ATOM 633 C CA . ASN A 1 84 ? -7.961 8.033 10.916 1.00 87.62 84 ASN A CA 1
ATOM 634 C C . ASN A 1 84 ? -7.114 7.431 9.789 1.00 87.62 84 ASN A C 1
ATOM 636 O O . ASN A 1 84 ? -6.295 8.144 9.208 1.00 87.62 84 ASN A O 1
ATOM 640 N N . LEU A 1 85 ? -7.283 6.141 9.500 1.00 88.12 85 LEU A N 1
ATOM 641 C CA . LEU A 1 85 ? -6.567 5.459 8.427 1.00 88.12 85 LEU A CA 1
ATOM 642 C C . LEU A 1 85 ? -7.469 4.428 7.737 1.00 88.12 85 LEU A C 1
ATOM 644 O O . LEU A 1 85 ? -7.776 3.383 8.316 1.00 88.12 85 LEU A O 1
ATOM 648 N N . GLY A 1 86 ? -7.842 4.703 6.488 1.00 84.88 86 GLY A N 1
ATOM 649 C CA . GLY A 1 86 ? -8.772 3.873 5.719 1.00 84.88 86 GLY A CA 1
ATOM 650 C C . GLY A 1 86 ? -10.181 3.894 6.309 1.00 84.88 86 GLY A C 1
ATOM 651 O O . GLY A 1 86 ? -10.810 2.848 6.411 1.00 84.88 86 GLY A O 1
ATOM 652 N N . ASP A 1 87 ? -10.623 5.060 6.787 1.00 86.00 87 ASP A N 1
ATOM 653 C CA . ASP A 1 87 ? -11.925 5.275 7.441 1.00 86.00 87 ASP A CA 1
ATOM 654 C C . ASP A 1 87 ? -12.128 4.464 8.732 1.00 86.00 87 ASP A C 1
ATOM 656 O O . ASP A 1 87 ? -13.237 4.305 9.242 1.00 86.00 87 ASP A O 1
ATOM 660 N N . VAL A 1 88 ? -11.026 3.988 9.312 1.00 89.69 88 VAL A N 1
ATOM 661 C CA . VAL A 1 88 ? -10.973 3.365 10.632 1.00 89.69 88 VAL A CA 1
ATOM 662 C C . VAL A 1 88 ? -10.180 4.268 11.563 1.00 89.69 88 VAL A C 1
ATOM 664 O O . VAL A 1 88 ? -9.023 4.604 11.301 1.00 89.69 88 VAL A O 1
ATOM 667 N N . TYR A 1 89 ? -10.776 4.608 12.702 1.00 88.19 89 TYR A N 1
ATOM 668 C CA . TYR A 1 89 ? -10.113 5.393 13.734 1.00 88.19 89 TYR A CA 1
ATOM 669 C C . TYR A 1 89 ? -9.354 4.483 14.693 1.00 88.19 89 TYR A C 1
ATOM 671 O O . TYR A 1 89 ? -9.902 3.516 15.219 1.00 88.19 89 TYR A O 1
ATOM 679 N N . VAL A 1 90 ? -8.099 4.816 14.972 1.00 89.88 90 VAL A N 1
ATOM 680 C CA . VAL A 1 90 ? -7.217 4.064 15.867 1.00 89.88 90 VAL A CA 1
ATOM 681 C C . VAL A 1 90 ? -6.752 4.965 17.002 1.00 89.88 90 VAL A C 1
ATOM 683 O O . VAL A 1 90 ? -6.192 6.032 16.756 1.00 89.88 90 VAL A O 1
ATOM 686 N N . LEU A 1 91 ? -6.958 4.541 18.253 1.00 87.12 91 LEU A N 1
ATOM 687 C CA . LEU A 1 91 ? -6.375 5.218 19.412 1.00 87.12 91 LEU A CA 1
ATOM 688 C C . LEU A 1 91 ? -4.901 4.841 19.545 1.00 87.12 91 LEU A C 1
ATOM 690 O O . LEU A 1 91 ? -4.552 3.705 19.874 1.00 87.12 91 LEU A O 1
ATOM 694 N N . VAL A 1 92 ? -4.034 5.821 19.314 1.00 86.25 92 VAL A N 1
ATOM 695 C CA . VAL A 1 92 ? -2.584 5.673 19.367 1.00 86.25 92 VAL A CA 1
ATOM 696 C C . VAL A 1 92 ? -2.054 6.385 20.605 1.00 86.25 92 VAL A C 1
ATOM 698 O O . VAL A 1 92 ? -2.026 7.608 20.690 1.00 86.25 92 VAL A O 1
ATOM 701 N N . GLY A 1 93 ? -1.635 5.605 21.595 1.00 82.38 93 GLY A N 1
ATOM 702 C CA . GLY A 1 93 ? -0.841 6.080 22.728 1.00 82.38 93 GLY A CA 1
ATOM 703 C C . GLY A 1 93 ? 0.659 5.878 22.509 1.00 82.38 93 GLY A C 1
ATOM 704 O O . GLY A 1 93 ? 1.069 5.025 21.713 1.00 82.38 93 GLY A O 1
ATOM 705 N N . LYS A 1 94 ? 1.471 6.602 23.287 1.00 81.19 94 LYS A N 1
ATOM 706 C CA . LYS A 1 94 ? 2.942 6.537 23.272 1.00 81.19 94 LYS A CA 1
ATOM 707 C C . LYS A 1 94 ? 3.499 5.110 23.339 1.00 81.19 94 LYS A C 1
ATOM 709 O O . LYS A 1 94 ? 4.386 4.775 22.567 1.00 81.19 94 LYS A O 1
ATOM 714 N N . ASP A 1 95 ? 2.941 4.275 24.215 1.00 80.62 95 ASP A N 1
ATOM 715 C CA . ASP A 1 95 ? 3.414 2.903 24.458 1.00 80.62 95 ASP A CA 1
ATOM 716 C C . ASP A 1 95 ? 2.566 1.837 23.738 1.00 80.62 95 ASP A C 1
ATOM 718 O O . ASP A 1 95 ? 2.572 0.661 24.107 1.00 80.62 95 ASP A O 1
ATOM 722 N N . SER A 1 96 ? 1.786 2.238 22.729 1.00 81.88 96 SER A N 1
ATOM 723 C CA . SER A 1 96 ? 0.961 1.289 21.973 1.00 81.88 96 SER A CA 1
ATOM 724 C C . SER A 1 96 ? 1.834 0.358 21.143 1.00 81.88 96 SER A C 1
ATOM 726 O O . SER A 1 96 ? 2.758 0.808 20.471 1.00 81.88 96 SER A O 1
ATOM 728 N N . ASP A 1 97 ? 1.508 -0.933 21.147 1.00 84.81 97 ASP A N 1
ATOM 729 C CA . ASP A 1 97 ? 2.176 -1.937 20.317 1.00 84.81 97 ASP A CA 1
ATOM 730 C C . ASP A 1 97 ? 1.645 -1.861 18.869 1.00 84.81 97 ASP A C 1
ATOM 732 O O . ASP A 1 97 ? 0.479 -2.215 18.636 1.00 84.81 97 ASP A O 1
ATOM 736 N N . PRO A 1 98 ? 2.468 -1.450 17.880 1.00 84.31 98 PRO A N 1
ATOM 737 C CA . PRO A 1 98 ? 2.021 -1.303 16.496 1.00 84.31 98 PRO A CA 1
ATOM 738 C C . PRO A 1 98 ? 1.509 -2.609 15.886 1.00 84.31 98 PRO A C 1
ATOM 740 O O . PRO A 1 98 ? 0.589 -2.581 15.071 1.00 84.31 98 PRO A O 1
ATOM 743 N N . ASN A 1 99 ? 2.040 -3.767 16.294 1.00 85.81 99 ASN A N 1
ATOM 744 C CA . ASN A 1 99 ? 1.600 -5.057 15.759 1.00 85.81 99 ASN A CA 1
ATOM 745 C C . ASN A 1 99 ? 0.201 -5.419 16.254 1.00 85.81 99 ASN A C 1
ATOM 747 O O . ASN A 1 99 ? -0.627 -5.914 15.485 1.00 85.81 99 ASN A O 1
ATOM 751 N N . LYS A 1 100 ? -0.082 -5.145 17.531 1.00 88.25 100 LYS A N 1
ATOM 752 C CA . LYS A 1 100 ? -1.420 -5.363 18.089 1.00 88.25 100 LYS A CA 1
ATOM 753 C C . LYS A 1 100 ? -2.440 -4.404 17.482 1.00 88.25 100 LYS A C 1
ATOM 755 O O . LYS A 1 100 ? -3.544 -4.840 17.157 1.00 88.25 100 LYS A O 1
ATOM 760 N N . LEU A 1 101 ? -2.060 -3.139 17.282 1.00 90.12 101 LEU A N 1
ATOM 761 C CA . LEU A 1 101 ? -2.902 -2.160 16.593 1.00 90.12 101 LEU A CA 1
ATOM 762 C C . LEU A 1 101 ? -3.154 -2.557 15.136 1.00 90.12 101 LEU A C 1
ATOM 764 O O . LEU A 1 101 ? -4.298 -2.502 14.701 1.00 90.12 101 LEU A O 1
ATOM 768 N N . LYS A 1 102 ? -2.138 -3.041 14.409 1.00 91.00 102 LYS A N 1
ATOM 769 C CA . LYS A 1 102 ? -2.278 -3.493 13.014 1.00 91.00 102 LYS A CA 1
ATOM 770 C C . LYS A 1 102 ? -3.296 -4.619 12.887 1.00 91.00 102 LYS A C 1
ATOM 772 O O . LYS A 1 102 ? -4.101 -4.618 11.963 1.00 91.00 102 LYS A O 1
ATOM 777 N N . ALA A 1 103 ? -3.282 -5.570 13.819 1.00 91.25 103 ALA A N 1
ATOM 778 C CA . ALA A 1 103 ? -4.216 -6.689 13.804 1.00 91.25 103 ALA A CA 1
ATOM 779 C C . ALA A 1 103 ? -5.661 -6.248 14.113 1.00 91.25 103 ALA A C 1
ATOM 781 O O . ALA A 1 103 ? -6.592 -6.702 13.450 1.00 91.25 103 ALA A O 1
ATOM 782 N N . ALA A 1 104 ? -5.849 -5.338 15.074 1.00 91.81 104 ALA A N 1
ATOM 783 C CA . ALA A 1 104 ? -7.165 -4.791 15.406 1.00 91.81 104 ALA A CA 1
ATOM 784 C C . ALA A 1 104 ? -7.714 -3.861 14.306 1.00 91.81 104 ALA A C 1
ATOM 786 O O . ALA A 1 104 ? -8.885 -3.960 13.950 1.00 91.81 104 ALA A O 1
ATOM 787 N N . TRP A 1 105 ? -6.861 -3.031 13.703 1.00 93.62 105 TRP A N 1
ATOM 788 C CA . TRP A 1 105 ? -7.195 -2.224 12.528 1.00 93.62 105 TRP A CA 1
ATOM 789 C C . TRP A 1 105 ? -7.575 -3.097 11.331 1.00 93.62 105 TRP A C 1
ATOM 791 O O . TRP A 1 105 ? -8.616 -2.875 10.729 1.00 93.62 105 TRP A O 1
ATOM 801 N N . ALA A 1 106 ? -6.813 -4.154 11.039 1.00 93.94 106 ALA A N 1
ATOM 802 C CA . ALA A 1 106 ? -7.145 -5.090 9.965 1.00 93.94 106 ALA A CA 1
ATOM 803 C C . ALA A 1 106 ? -8.486 -5.811 10.192 1.00 93.94 106 ALA A C 1
ATOM 805 O O . ALA A 1 106 ? -9.184 -6.122 9.231 1.00 93.94 106 ALA A O 1
ATOM 806 N N . ARG A 1 107 ? -8.848 -6.091 11.452 1.00 93.81 107 ARG A N 1
ATOM 807 C CA . ARG A 1 107 ? -10.167 -6.625 11.818 1.00 93.81 107 ARG A CA 1
ATOM 808 C C . ARG A 1 107 ? -11.266 -5.587 11.514 1.00 93.81 107 ARG A C 1
ATOM 810 O O . ARG A 1 107 ? -12.215 -5.907 10.803 1.00 93.81 107 ARG A O 1
ATOM 817 N N . ALA A 1 108 ? -11.078 -4.336 11.941 1.00 93.88 108 ALA A N 1
ATOM 818 C CA . ALA A 1 108 ? -12.021 -3.239 11.701 1.00 93.88 108 ALA A CA 1
ATOM 819 C C . ALA A 1 108 ? -12.200 -2.892 10.211 1.00 93.88 108 ALA A C 1
ATOM 821 O O . ALA A 1 108 ? -13.333 -2.720 9.772 1.00 93.88 108 ALA A O 1
ATOM 822 N N . MET A 1 109 ? -11.118 -2.885 9.424 1.00 93.44 109 MET A N 1
ATOM 823 C CA . MET A 1 109 ? -11.140 -2.686 7.964 1.00 93.44 109 MET A CA 1
ATOM 824 C C . MET A 1 109 ? -12.006 -3.725 7.235 1.00 93.44 109 MET A C 1
ATOM 826 O O . MET A 1 109 ? -12.544 -3.438 6.175 1.00 93.44 109 MET A O 1
ATOM 830 N N . ARG A 1 110 ? -12.156 -4.936 7.791 1.00 94.25 110 ARG A N 1
ATOM 831 C CA . ARG A 1 110 ? -13.023 -5.997 7.238 1.00 94.25 110 ARG A CA 1
ATOM 832 C C . ARG A 1 110 ? -14.469 -5.930 7.746 1.00 94.25 110 ARG A C 1
ATOM 834 O O . ARG A 1 110 ? -15.268 -6.822 7.462 1.00 94.25 110 ARG A O 1
ATOM 841 N N . GLY A 1 111 ? -14.804 -4.886 8.504 1.00 91.81 111 GLY A N 1
ATOM 842 C CA . GLY A 1 111 ? -16.129 -4.663 9.080 1.00 91.81 111 GLY A CA 1
ATOM 843 C C . GLY A 1 111 ? -16.336 -5.277 10.465 1.00 91.81 111 GLY A C 1
ATOM 844 O O . GLY A 1 111 ? -17.435 -5.182 11.007 1.00 91.81 111 GLY A O 1
ATOM 845 N N . HIS A 1 112 ? -15.301 -5.868 11.068 1.00 93.00 112 HIS A N 1
ATOM 846 C CA . HIS A 1 112 ? -15.386 -6.476 12.397 1.00 93.00 112 HIS A CA 1
ATOM 847 C C . HIS A 1 112 ? -14.875 -5.494 13.457 1.00 93.00 112 HIS A C 1
ATOM 849 O O . HIS A 1 112 ? -13.673 -5.321 13.654 1.00 93.00 112 HIS A O 1
ATOM 855 N N . TYR A 1 113 ? -15.774 -4.809 14.153 1.00 88.88 113 TYR A N 1
ATOM 856 C CA . TYR A 1 113 ? -15.401 -3.848 15.193 1.00 88.88 113 TYR A CA 1
ATOM 857 C C . TYR A 1 113 ? -16.429 -3.834 16.323 1.00 88.88 113 TYR A C 1
ATOM 859 O O . TYR A 1 113 ? -17.618 -4.064 16.118 1.00 88.88 113 TYR A O 1
ATOM 867 N N . ASP A 1 114 ? -15.961 -3.540 17.535 1.00 84.81 114 ASP A N 1
ATOM 868 C CA . ASP A 1 114 ? -16.801 -3.589 18.740 1.00 84.81 114 ASP A CA 1
ATOM 869 C C . ASP A 1 114 ? -17.266 -2.195 19.180 1.00 84.81 114 ASP A C 1
ATOM 871 O O . ASP A 1 114 ? -18.176 -2.054 19.998 1.00 84.81 114 ASP A O 1
ATOM 875 N N . GLN A 1 115 ? -16.616 -1.154 18.657 1.00 84.44 115 GLN A N 1
ATOM 876 C CA . GLN A 1 115 ? -16.880 0.239 18.979 1.00 84.44 115 GLN A CA 1
ATOM 877 C C . GLN A 1 115 ? -16.919 1.068 17.701 1.00 84.44 115 GLN A C 1
ATOM 879 O O . GLN A 1 115 ? -16.208 0.792 16.735 1.00 84.44 115 GLN A O 1
ATOM 884 N N . GLN A 1 116 ? -17.755 2.098 17.727 1.00 87.25 116 GLN A N 1
ATOM 885 C CA . GLN A 1 116 ? -17.802 3.140 16.716 1.00 87.25 116 GLN A CA 1
ATOM 886 C C . GLN A 1 116 ? -17.643 4.494 17.394 1.00 87.25 116 GLN A C 1
ATOM 888 O O . GLN A 1 116 ? -17.960 4.658 18.576 1.00 87.25 116 GLN A O 1
ATOM 893 N N . ILE A 1 117 ? -17.193 5.464 16.617 1.00 80.56 117 ILE A N 1
ATOM 894 C CA . ILE A 1 117 ? -17.195 6.872 16.974 1.00 80.56 117 ILE A CA 1
ATOM 895 C C . ILE A 1 117 ? -18.099 7.622 15.996 1.00 80.56 117 ILE A C 1
ATOM 897 O O . ILE A 1 117 ? -18.135 7.301 14.811 1.00 80.56 117 ILE A O 1
ATOM 901 N N . THR A 1 118 ? -18.871 8.581 16.502 1.00 80.81 118 THR A N 1
ATOM 902 C CA . THR A 1 118 ? -19.837 9.344 15.706 1.00 80.81 118 THR A CA 1
ATOM 903 C C . THR A 1 118 ? -19.448 10.806 15.646 1.00 80.81 118 THR A C 1
ATOM 905 O O . THR A 1 118 ? -19.116 11.385 16.685 1.00 80.81 118 THR A O 1
ATOM 908 N N . PHE A 1 119 ? -19.577 11.415 14.473 1.00 69.56 119 PHE A N 1
ATOM 909 C CA . PHE A 1 119 ? -19.263 12.822 14.261 1.00 69.56 119 PHE A CA 1
ATOM 910 C C . PHE A 1 119 ? -20.366 13.516 13.481 1.00 69.56 119 PHE A C 1
ATOM 912 O O . PHE A 1 119 ? -21.018 12.900 12.642 1.00 69.56 119 PHE A O 1
ATOM 919 N N . THR A 1 120 ? -20.559 14.799 13.767 1.00 66.62 120 THR A N 1
ATOM 920 C CA . THR A 1 120 ? -21.421 15.663 12.967 1.00 66.62 120 THR A CA 1
ATOM 921 C C . THR A 1 120 ? -20.536 16.430 12.000 1.00 66.62 120 THR A C 1
ATOM 923 O O . THR A 1 120 ? -19.620 17.128 12.433 1.00 66.62 120 THR A O 1
ATOM 926 N N . GLU A 1 121 ? -20.791 16.310 10.703 1.00 59.94 121 GLU A N 1
ATOM 927 C CA . GLU A 1 121 ? -20.149 17.179 9.724 1.00 59.94 121 GLU A CA 1
ATOM 928 C C . GLU A 1 121 ? -20.706 18.604 9.854 1.00 59.94 121 GLU A C 1
ATOM 930 O O . GLU A 1 121 ? -21.883 18.847 9.581 1.00 59.94 121 GLU A O 1
ATOM 935 N N . ASP A 1 122 ? -19.846 19.563 10.215 1.00 55.25 122 ASP A N 1
ATOM 936 C CA . ASP A 1 122 ? -20.205 20.980 10.420 1.00 55.25 122 ASP A CA 1
ATOM 937 C C . ASP A 1 122 ? -20.880 21.641 9.199 1.00 55.25 122 ASP A C 1
ATOM 939 O O . ASP A 1 122 ? -21.521 22.685 9.322 1.00 55.25 122 ASP A O 1
ATOM 943 N N . ILE A 1 123 ? -20.715 21.068 8.001 1.00 61.59 123 ILE A N 1
ATOM 944 C CA . ILE A 1 123 ? -21.211 21.633 6.738 1.00 61.59 123 ILE A CA 1
ATOM 945 C C . ILE A 1 123 ? -22.606 21.103 6.386 1.00 61.59 123 ILE A C 1
ATOM 947 O O . ILE A 1 123 ? -23.396 21.813 5.759 1.00 61.59 123 ILE A O 1
ATOM 951 N N . THR A 1 124 ? -22.910 19.860 6.751 1.00 59.50 124 THR A N 1
ATOM 952 C CA . THR A 1 124 ? -24.080 19.131 6.242 1.00 59.50 124 THR A CA 1
ATOM 953 C C . THR A 1 124 ? -25.074 18.753 7.345 1.00 59.50 124 THR A C 1
ATOM 955 O O . THR A 1 124 ? -26.166 18.285 7.024 1.00 59.50 124 THR A O 1
ATOM 958 N N . ASP A 1 125 ? -24.733 18.972 8.626 1.00 64.50 125 ASP A N 1
ATOM 959 C CA . ASP A 1 125 ? -25.462 18.464 9.804 1.00 64.50 125 ASP A CA 1
ATOM 960 C C . ASP A 1 125 ? -25.680 16.934 9.755 1.00 64.50 125 ASP A C 1
ATOM 962 O O . ASP A 1 125 ? -26.532 16.379 10.459 1.00 64.50 125 ASP A O 1
ATOM 966 N N . THR A 1 126 ? -24.912 16.228 8.919 1.00 69.69 126 THR A N 1
ATOM 967 C CA . THR A 1 126 ? -25.002 14.776 8.771 1.00 69.69 126 THR A CA 1
ATOM 968 C C . THR A 1 126 ? -24.192 14.116 9.876 1.00 69.69 126 THR A C 1
ATOM 970 O O . THR A 1 126 ? -23.068 14.526 10.165 1.00 69.69 126 THR A O 1
ATOM 973 N N . VAL A 1 127 ? -24.779 13.106 10.521 1.00 75.69 127 VAL A N 1
ATOM 974 C CA . VAL A 1 127 ? -24.089 12.304 11.534 1.00 75.69 127 VAL A CA 1
ATOM 975 C C . VAL A 1 127 ? -23.531 11.060 10.867 1.00 75.69 127 VAL A C 1
ATOM 977 O O . VAL A 1 127 ? -24.295 10.210 10.406 1.00 75.69 127 VAL A O 1
ATOM 980 N N . GLU A 1 128 ? -22.211 10.942 10.861 1.00 78.25 128 GLU A N 1
ATOM 981 C CA . GLU A 1 128 ? -21.493 9.789 10.329 1.00 78.25 128 GLU A CA 1
ATOM 982 C C . GLU A 1 128 ? -20.875 8.968 11.458 1.00 78.25 128 GLU A C 1
ATOM 984 O O . GLU A 1 128 ? -20.572 9.484 12.536 1.00 78.25 128 GLU A O 1
ATOM 989 N N . SER A 1 129 ? -20.751 7.658 11.238 1.00 83.31 129 SER A N 1
ATOM 990 C CA . SER A 1 129 ? -20.246 6.707 12.230 1.00 83.31 129 SER A CA 1
ATOM 991 C C . SER A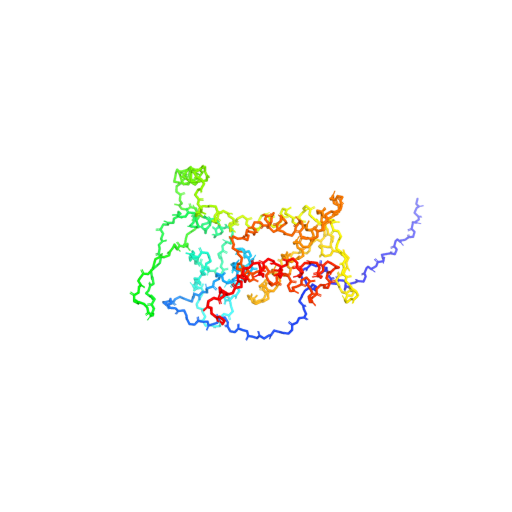 1 129 ? -19.118 5.884 11.633 1.00 83.31 129 SER A C 1
ATOM 993 O O . SER A 1 129 ? -19.299 5.262 10.590 1.00 83.31 129 SER A O 1
ATOM 995 N N . TYR A 1 130 ? -17.986 5.850 12.328 1.00 85.94 130 TYR A N 1
ATOM 996 C CA . TYR A 1 130 ? -16.772 5.183 11.874 1.00 85.94 130 TYR A CA 1
ATOM 997 C C . TYR A 1 130 ? -16.320 4.118 12.880 1.00 85.94 130 TYR A C 1
ATOM 999 O O . TYR A 1 130 ? -16.479 4.321 14.090 1.00 85.94 130 TYR A O 1
ATOM 1007 N N . PRO A 1 131 ? -15.740 2.991 12.427 1.00 89.31 131 PRO A N 1
ATOM 1008 C CA . PRO A 1 131 ? -15.124 2.005 13.308 1.00 89.31 131 PRO A CA 1
ATOM 1009 C C . PRO A 1 131 ? -14.044 2.628 14.197 1.00 89.31 131 PRO A C 1
ATOM 1011 O O . PRO A 1 131 ? -13.224 3.421 13.732 1.00 89.31 131 PRO A O 1
ATOM 1014 N N . LEU A 1 132 ? -14.017 2.233 15.471 1.00 88.50 132 LEU A N 1
ATOM 1015 C CA . LEU A 1 132 ? -13.031 2.698 16.442 1.00 88.50 132 LEU A CA 1
ATOM 1016 C C . LEU A 1 132 ? -12.246 1.525 17.043 1.00 88.50 132 LEU A C 1
ATOM 1018 O O . LEU A 1 132 ? -12.796 0.633 17.690 1.00 88.50 132 LEU A O 1
ATOM 1022 N N . VAL A 1 133 ? -10.927 1.580 16.891 1.00 87.75 133 VAL A N 1
ATOM 1023 C CA . VAL A 1 133 ? -9.962 0.638 17.455 1.00 87.75 133 VAL A CA 1
ATOM 1024 C C . VAL A 1 133 ? -9.426 1.202 18.769 1.00 87.75 133 VAL A C 1
ATOM 1026 O O . VAL A 1 133 ? -8.553 2.070 18.789 1.00 87.75 133 VAL A O 1
ATOM 1029 N N . THR A 1 134 ? -9.959 0.690 19.880 1.00 73.94 134 THR A N 1
ATOM 1030 C CA . THR A 1 134 ? -9.547 1.057 21.251 1.00 73.94 134 THR A CA 1
ATOM 1031 C C . THR A 1 134 ? -8.881 -0.081 22.018 1.00 73.94 134 THR A C 1
ATOM 1033 O O . THR A 1 134 ? -8.279 0.143 23.068 1.00 73.94 134 THR A O 1
ATOM 1036 N N . THR A 1 135 ? -8.996 -1.314 21.520 1.00 65.50 135 THR A N 1
ATOM 1037 C CA . THR A 1 135 ? -8.544 -2.526 22.206 1.00 65.50 135 THR A CA 1
ATOM 1038 C C . THR A 1 135 ? -7.701 -3.401 21.289 1.00 65.50 135 THR A C 1
ATOM 1040 O O . THR A 1 135 ? -7.888 -3.441 20.074 1.00 65.50 135 THR A O 1
ATOM 1043 N N . THR A 1 136 ? -6.743 -4.107 21.886 1.00 70.81 136 THR A N 1
ATOM 1044 C CA . THR A 1 136 ? -5.986 -5.161 21.211 1.00 70.81 136 THR A CA 1
ATOM 1045 C C . THR A 1 136 ? -6.835 -6.433 21.150 1.00 70.81 136 THR A C 1
ATOM 1047 O O . THR A 1 136 ? -7.712 -6.642 21.990 1.00 70.81 136 THR A O 1
ATOM 1050 N N . LEU A 1 137 ? -6.564 -7.316 20.182 1.00 76.19 137 LEU A N 1
ATOM 1051 C CA . LEU A 1 137 ? -7.331 -8.557 19.962 1.00 76.19 137 LEU A CA 1
ATOM 1052 C C . LEU A 1 137 ? -7.374 -9.511 21.176 1.00 76.19 137 LEU A C 1
ATOM 1054 O O . LEU A 1 137 ? -8.163 -10.451 21.188 1.00 76.19 137 LEU A O 1
ATOM 1058 N N . ASP A 1 138 ? -6.547 -9.270 22.197 1.00 77.38 138 ASP A N 1
ATOM 1059 C CA . ASP A 1 138 ? -6.360 -10.116 23.381 1.00 77.38 138 ASP A CA 1
ATOM 1060 C C . ASP A 1 138 ? -7.658 -10.366 24.180 1.00 77.38 138 ASP A C 1
ATOM 1062 O O . ASP A 1 138 ? -7.753 -11.351 24.911 1.00 77.38 138 ASP A O 1
ATOM 1066 N N . ASN A 1 139 ? -8.660 -9.492 24.043 1.00 81.06 139 ASN A N 1
ATOM 1067 C CA . ASN A 1 139 ? -9.932 -9.588 24.767 1.00 81.06 139 ASN A CA 1
ATOM 1068 C C . ASN A 1 139 ? -11.062 -10.259 23.966 1.00 81.06 139 ASN A C 1
ATOM 1070 O O . ASN A 1 139 ? -12.166 -10.407 24.494 1.00 81.06 139 ASN A O 1
ATOM 1074 N N . ILE A 1 140 ? -10.814 -10.662 22.715 1.00 85.62 140 ILE A N 1
ATOM 1075 C CA . ILE A 1 140 ? -11.836 -11.251 21.843 1.00 85.62 140 ILE A CA 1
ATOM 1076 C C . ILE A 1 140 ? -11.789 -12.785 21.956 1.00 85.62 140 ILE A C 1
ATOM 1078 O O . ILE A 1 140 ? -10.733 -13.386 21.738 1.00 85.62 140 ILE A O 1
ATOM 1082 N N . PRO A 1 141 ? -12.914 -13.453 22.284 1.00 90.62 141 PRO A N 1
ATOM 1083 C CA . PRO A 1 141 ? -13.002 -14.910 22.301 1.00 90.62 141 PRO A CA 1
ATOM 1084 C C . PRO A 1 141 ? -12.554 -15.554 20.986 1.00 90.62 141 PRO A C 1
ATOM 1086 O O . PRO A 1 141 ? -12.908 -15.102 19.896 1.00 90.62 141 PRO A O 1
ATOM 1089 N N . LYS A 1 142 ? -11.828 -16.671 21.090 1.00 92.00 142 LYS A N 1
ATOM 1090 C CA . LYS A 1 142 ? -11.301 -17.413 19.935 1.00 92.00 142 LYS A CA 1
ATOM 1091 C C . LYS A 1 142 ? -12.407 -17.854 18.977 1.00 92.00 142 LYS A C 1
ATOM 1093 O O . LYS A 1 142 ? -12.217 -17.805 17.769 1.00 92.00 142 LYS A O 1
ATOM 1098 N N . GLU A 1 143 ? -13.559 -18.244 19.512 1.00 93.50 143 GLU A N 1
ATOM 1099 C CA . GLU A 1 143 ? -14.723 -18.662 18.730 1.00 93.50 143 GLU A CA 1
ATOM 1100 C C . GLU A 1 143 ? -15.278 -17.522 17.864 1.00 93.50 143 GLU A C 1
ATOM 1102 O O . GLU A 1 143 ? -15.757 -17.777 16.761 1.00 93.50 143 GLU A O 1
ATOM 1107 N N . ILE A 1 144 ? -15.191 -16.273 18.338 1.00 92.50 144 ILE A N 1
ATOM 1108 C CA . ILE A 1 144 ? -15.602 -15.093 17.565 1.00 92.50 144 ILE A CA 1
ATOM 1109 C C . ILE A 1 144 ? -14.608 -14.856 16.429 1.00 92.50 144 ILE A C 1
ATOM 1111 O O . ILE A 1 144 ? -15.022 -14.772 15.279 1.00 92.50 144 ILE A O 1
ATOM 1115 N N . LEU A 1 145 ? -13.303 -14.864 16.720 1.00 92.31 145 LEU A N 1
ATOM 1116 C CA . LEU A 1 145 ? -12.264 -14.695 15.694 1.00 92.31 145 LEU A CA 1
ATOM 1117 C C . LEU A 1 145 ? -12.334 -15.780 14.603 1.00 92.31 145 LEU A C 1
ATOM 1119 O O . LEU A 1 145 ? -12.101 -15.505 13.428 1.00 92.31 145 LEU A O 1
ATOM 1123 N N . GLU A 1 146 ? -12.667 -17.020 14.972 1.00 95.25 146 GLU A N 1
ATOM 1124 C CA . GLU A 1 146 ? -12.870 -18.113 14.012 1.00 95.25 146 GLU A CA 1
ATOM 1125 C C . GLU A 1 146 ? -14.117 -17.907 13.140 1.00 95.25 146 GLU A C 1
ATOM 1127 O O . GLU A 1 146 ? -14.084 -18.216 11.947 1.00 95.25 146 GLU A O 1
ATOM 1132 N N . ALA A 1 147 ? -15.204 -17.380 13.711 1.00 96.25 147 ALA A N 1
ATOM 1133 C CA . ALA A 1 147 ? -16.418 -17.063 12.966 1.00 96.25 147 ALA A CA 1
ATOM 1134 C C . ALA A 1 147 ? -16.197 -15.900 11.984 1.00 96.25 147 ALA A C 1
ATOM 1136 O O . ALA A 1 147 ? -16.575 -16.015 10.820 1.00 96.25 147 ALA A O 1
ATOM 1137 N N . GLU A 1 148 ? -15.524 -14.835 12.423 1.00 95.69 148 GLU A N 1
ATOM 1138 C CA . GLU A 1 148 ? -15.157 -13.684 11.587 1.00 95.69 148 GLU A CA 1
ATOM 1139 C C . GLU A 1 148 ? -14.269 -14.108 10.416 1.00 95.69 148 GLU A C 1
ATOM 1141 O O . GLU A 1 148 ? -14.544 -13.771 9.268 1.00 95.69 148 GLU A O 1
ATOM 1146 N N . ALA A 1 149 ? -13.259 -14.947 10.670 1.00 95.50 149 ALA A N 1
ATOM 1147 C CA . ALA A 1 149 ? -12.404 -15.475 9.611 1.00 95.50 149 ALA A CA 1
ATOM 1148 C C . ALA A 1 149 ? -13.184 -16.315 8.581 1.00 95.50 149 ALA A C 1
ATOM 1150 O O . ALA A 1 149 ? -12.862 -16.295 7.390 1.00 95.50 149 ALA A O 1
ATOM 1151 N N . ALA A 1 150 ? -14.206 -17.061 9.018 1.00 97.06 150 ALA A N 1
ATOM 1152 C CA . ALA A 1 150 ? -15.070 -17.824 8.121 1.00 97.06 150 ALA A CA 1
ATOM 1153 C C . ALA A 1 150 ? -15.996 -16.918 7.291 1.00 97.06 150 ALA A C 1
ATOM 1155 O O . ALA A 1 150 ? -16.229 -17.215 6.116 1.00 97.06 150 ALA A O 1
ATOM 1156 N N . GLU A 1 151 ? -16.498 -15.828 7.877 1.00 97.06 151 GLU A N 1
ATOM 1157 C CA . GLU A 1 151 ? -17.273 -14.802 7.172 1.00 97.06 151 GLU A CA 1
ATOM 1158 C C . GLU A 1 151 ? -16.420 -14.092 6.119 1.00 97.06 151 GLU A C 1
ATOM 1160 O O . GLU A 1 151 ? -16.816 -14.031 4.954 1.00 97.06 151 GLU A O 1
ATOM 1165 N N . ASP A 1 152 ? -15.225 -13.639 6.498 1.00 97.31 152 ASP A N 1
ATOM 1166 C CA . ASP A 1 152 ? -14.267 -13.002 5.595 1.00 97.31 152 ASP A CA 1
ATOM 1167 C C . ASP A 1 152 ? -13.973 -13.897 4.393 1.00 97.31 152 ASP A C 1
ATOM 1169 O O . ASP A 1 152 ? -14.033 -13.498 3.233 1.00 97.31 152 ASP A O 1
ATOM 1173 N N . GLU A 1 153 ? -13.699 -15.168 4.658 1.00 97.06 153 GLU A N 1
ATOM 1174 C CA . GLU A 1 153 ? -13.425 -16.136 3.612 1.00 97.06 153 GLU A CA 1
ATOM 1175 C C . GLU A 1 153 ? -14.653 -16.408 2.718 1.00 97.06 153 GLU A C 1
ATOM 1177 O O . GLU A 1 153 ? -14.508 -16.672 1.522 1.00 97.06 153 GLU A O 1
ATOM 1182 N N . ALA A 1 154 ? -15.872 -16.323 3.255 1.00 97.19 154 ALA A N 1
ATOM 1183 C CA . ALA A 1 154 ? -17.087 -16.396 2.449 1.00 97.19 154 ALA A CA 1
ATOM 1184 C C . ALA A 1 154 ? -17.244 -15.163 1.541 1.00 97.19 154 ALA A C 1
ATOM 1186 O O . ALA A 1 154 ? -17.526 -15.339 0.353 1.00 97.19 154 ALA A O 1
ATOM 1187 N N . LYS A 1 155 ? -16.994 -13.950 2.058 1.00 97.00 155 LYS A N 1
ATOM 1188 C CA . LYS A 1 155 ? -17.004 -12.695 1.282 1.00 97.00 155 LYS A CA 1
ATOM 1189 C C . LYS A 1 155 ? -15.970 -12.727 0.154 1.00 97.00 155 LYS A C 1
ATOM 1191 O O . LYS A 1 155 ? -16.316 -12.475 -0.999 1.00 97.00 155 LYS A O 1
ATOM 1196 N N . ARG A 1 156 ? -14.738 -13.179 0.435 1.00 96.12 156 ARG A N 1
ATOM 1197 C CA . ARG A 1 156 ? -13.697 -13.374 -0.597 1.00 96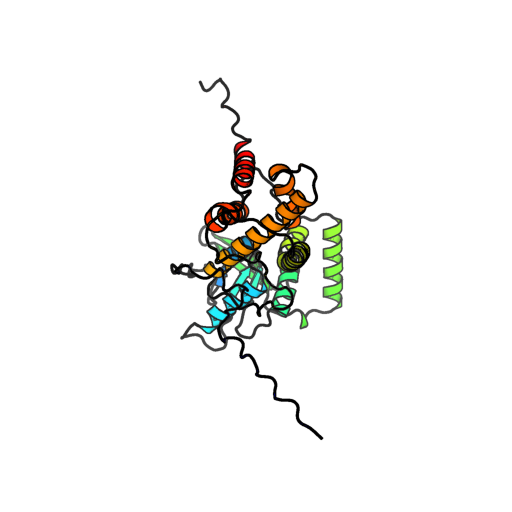.12 156 ARG A CA 1
ATOM 1198 C C . ARG A 1 156 ? -14.172 -14.278 -1.729 1.00 96.12 156 ARG A C 1
ATOM 1200 O O . ARG A 1 156 ? -14.012 -13.937 -2.896 1.00 96.12 156 ARG A O 1
ATOM 1207 N N . ARG A 1 157 ? -14.783 -15.425 -1.403 1.00 96.69 157 ARG A N 1
ATOM 1208 C CA . ARG A 1 157 ? -15.311 -16.359 -2.417 1.00 96.69 157 ARG A CA 1
ATOM 1209 C C . ARG A 1 157 ? -16.482 -15.792 -3.207 1.00 96.69 157 ARG A C 1
ATOM 1211 O O . ARG A 1 157 ? -16.676 -16.197 -4.349 1.00 96.69 157 ARG A O 1
ATOM 1218 N N . ALA A 1 158 ? -17.261 -14.902 -2.601 1.00 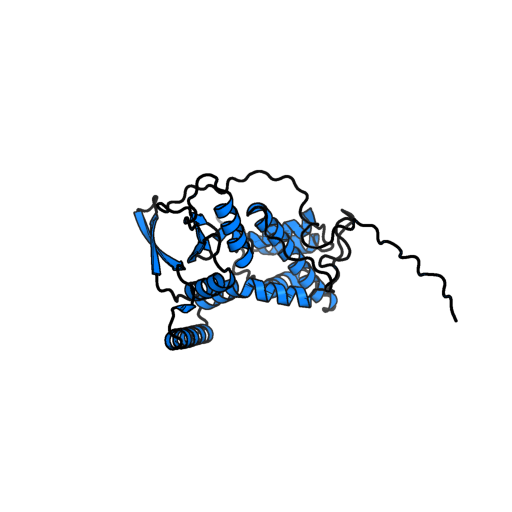96.56 158 ALA A N 1
ATOM 1219 C CA . ALA A 1 158 ? -18.350 -14.206 -3.268 1.00 96.56 158 ALA A CA 1
ATOM 1220 C C . ALA A 1 158 ? -17.862 -13.078 -4.195 1.00 96.56 158 ALA A C 1
ATOM 1222 O O . ALA A 1 158 ? -18.663 -12.568 -4.972 1.00 96.56 158 ALA A O 1
ATOM 1223 N N . GLY A 1 159 ? -16.571 -12.724 -4.151 1.00 93.38 159 GLY A N 1
ATOM 1224 C CA . GLY A 1 159 ? -16.026 -11.612 -4.925 1.00 93.38 159 GLY A CA 1
ATOM 1225 C C . GLY A 1 159 ? -16.436 -10.248 -4.373 1.00 93.38 159 GLY A C 1
ATOM 1226 O O . GLY A 1 159 ? -16.567 -9.311 -5.147 1.00 93.38 159 GLY A O 1
ATOM 1227 N N . ASP A 1 160 ? -16.678 -10.161 -3.064 1.00 95.44 160 ASP A N 1
ATOM 1228 C CA . ASP A 1 160 ? -17.051 -8.922 -2.383 1.00 95.44 160 ASP A CA 1
ATOM 1229 C C . ASP A 1 160 ? -15.954 -7.850 -2.546 1.00 95.44 160 ASP A C 1
ATOM 1231 O O . ASP A 1 160 ? -14.773 -8.120 -2.314 1.00 95.44 160 ASP A O 1
ATOM 1235 N N . GLU A 1 161 ? -16.332 -6.659 -3.014 1.00 90.69 161 GLU A N 1
ATOM 1236 C CA . GLU A 1 161 ? -15.382 -5.590 -3.351 1.00 90.69 161 GLU A CA 1
ATOM 1237 C C . GLU A 1 161 ? -14.793 -4.930 -2.097 1.00 90.69 161 GLU A C 1
ATOM 1239 O O . GLU A 1 161 ? -13.595 -4.644 -2.064 1.00 90.69 161 GLU A O 1
ATOM 1244 N N . GLU A 1 162 ? -15.593 -4.753 -1.040 1.00 90.88 162 GLU A N 1
ATOM 1245 C CA . GLU A 1 162 ? -15.158 -4.116 0.209 1.00 90.88 162 GLU A CA 1
ATOM 1246 C C . GLU A 1 162 ? -14.053 -4.938 0.881 1.00 90.88 162 GLU A C 1
ATOM 1248 O O . GLU A 1 162 ? -13.002 -4.403 1.247 1.00 90.88 162 GLU A O 1
ATOM 1253 N N . ILE A 1 163 ? -14.225 -6.263 0.978 1.00 93.38 163 ILE A N 1
ATOM 1254 C CA . ILE A 1 163 ? -13.184 -7.114 1.566 1.00 93.38 163 ILE A CA 1
ATOM 1255 C C . ILE A 1 163 ? -11.924 -7.183 0.698 1.00 93.38 163 ILE A C 1
ATOM 1257 O O . ILE A 1 163 ? -10.821 -7.304 1.234 1.00 93.38 163 ILE A O 1
ATOM 1261 N N . GLN A 1 164 ? -12.056 -7.099 -0.629 1.00 91.06 164 GLN A N 1
ATOM 1262 C CA . GLN A 1 164 ? -10.905 -7.070 -1.534 1.00 91.06 164 GLN A CA 1
ATOM 1263 C C . GLN A 1 164 ? -10.100 -5.782 -1.363 1.00 91.06 164 GLN A C 1
ATOM 1265 O O . GLN A 1 164 ? -8.874 -5.845 -1.264 1.00 91.06 164 GLN A O 1
ATOM 1270 N N . GLN A 1 165 ? -10.776 -4.635 -1.270 1.00 89.25 165 GLN A N 1
ATOM 1271 C CA . GLN A 1 165 ? -10.141 -3.345 -1.002 1.00 89.25 165 GLN A CA 1
ATOM 1272 C C . GLN A 1 165 ? -9.458 -3.338 0.370 1.00 89.25 165 GLN A C 1
ATOM 1274 O O . GLN A 1 165 ? -8.283 -2.973 0.476 1.00 89.25 165 GLN A O 1
ATOM 1279 N N . ALA A 1 166 ? -10.148 -3.826 1.407 1.00 92.25 166 ALA A N 1
ATOM 1280 C CA . ALA A 1 166 ? -9.581 -3.961 2.744 1.00 92.25 166 ALA A CA 1
ATOM 1281 C C . ALA A 1 166 ? -8.326 -4.847 2.736 1.00 92.25 166 ALA A C 1
ATOM 1283 O O . ALA A 1 166 ? -7.281 -4.454 3.255 1.00 92.25 166 ALA A O 1
ATOM 1284 N N . ASP A 1 167 ? -8.385 -6.026 2.110 1.00 93.62 167 ASP A N 1
ATOM 1285 C CA . ASP A 1 167 ? -7.237 -6.929 2.032 1.00 93.62 167 ASP A CA 1
ATOM 1286 C C . ASP A 1 167 ? -6.083 -6.342 1.204 1.00 93.62 167 ASP A C 1
ATOM 1288 O O . ASP A 1 167 ? -4.927 -6.566 1.570 1.00 93.62 167 ASP A O 1
ATOM 1292 N N . ALA A 1 168 ? -6.352 -5.570 0.147 1.00 89.56 168 ALA A N 1
ATOM 1293 C CA . ALA A 1 168 ? -5.315 -4.877 -0.621 1.00 89.56 168 ALA A CA 1
ATOM 1294 C C . ALA A 1 168 ? -4.577 -3.840 0.240 1.00 89.56 168 ALA A C 1
ATOM 1296 O O . ALA A 1 168 ? -3.345 -3.811 0.265 1.00 89.56 168 ALA A O 1
ATOM 1297 N N . ILE A 1 169 ? -5.314 -3.041 1.015 1.00 89.94 169 ILE A N 1
ATOM 1298 C CA . ILE A 1 169 ? -4.752 -2.058 1.951 1.00 89.94 169 ILE A CA 1
ATOM 1299 C C . ILE A 1 169 ? -3.939 -2.751 3.059 1.00 89.94 169 ILE A C 1
ATOM 1301 O O . ILE A 1 169 ? -2.791 -2.384 3.319 1.00 89.94 169 ILE A O 1
ATOM 1305 N N . ILE A 1 170 ? -4.493 -3.796 3.680 1.00 92.25 170 ILE A N 1
ATOM 1306 C CA . ILE A 1 170 ? -3.855 -4.521 4.791 1.00 92.25 170 ILE A CA 1
ATOM 1307 C C . ILE A 1 170 ? -2.572 -5.235 4.340 1.00 92.25 170 ILE A C 1
ATOM 1309 O O . ILE A 1 170 ? -1.579 -5.260 5.077 1.00 92.25 170 ILE A O 1
ATOM 1313 N N . ASN A 1 171 ? -2.581 -5.841 3.148 1.00 92.56 171 ASN A N 1
ATOM 1314 C CA . ASN A 1 171 ? -1.456 -6.630 2.640 1.00 92.56 171 ASN A CA 1
ATOM 1315 C C . ASN A 1 171 ? -0.411 -5.803 1.886 1.00 92.56 171 ASN A C 1
ATOM 1317 O O . ASN A 1 171 ? 0.677 -6.325 1.640 1.00 92.56 171 ASN A O 1
ATOM 1321 N N . ARG A 1 172 ? -0.677 -4.522 1.604 1.00 89.75 172 ARG A N 1
ATOM 1322 C CA . ARG A 1 172 ? 0.189 -3.639 0.809 1.00 89.75 172 ARG A CA 1
ATOM 1323 C C . ARG A 1 172 ? 1.668 -3.710 1.192 1.00 89.75 172 ARG A C 1
ATOM 1325 O O . ARG A 1 172 ? 2.516 -3.905 0.331 1.00 89.75 172 ARG A O 1
ATOM 1332 N N . GLU A 1 173 ? 1.993 -3.622 2.483 1.00 91.56 173 GLU A N 1
ATOM 1333 C CA . GLU A 1 173 ? 3.385 -3.710 2.957 1.00 91.56 173 GLU A CA 1
ATOM 1334 C C . GLU A 1 173 ? 4.023 -5.074 2.654 1.00 91.56 173 GLU A C 1
ATOM 1336 O O . GLU A 1 173 ? 5.167 -5.169 2.207 1.00 91.56 173 GLU A O 1
ATOM 1341 N N . LYS A 1 174 ? 3.279 -6.156 2.892 1.00 92.44 174 LYS A N 1
ATOM 1342 C CA . LYS A 1 174 ? 3.754 -7.520 2.656 1.00 92.44 174 LYS A CA 1
ATOM 1343 C C . LYS A 1 174 ? 3.988 -7.760 1.166 1.00 92.44 174 LYS A C 1
ATOM 1345 O O . LYS A 1 174 ? 5.003 -8.356 0.801 1.00 92.44 174 LYS A O 1
ATOM 1350 N N . ASP A 1 175 ? 3.069 -7.297 0.327 1.00 93.06 175 ASP A N 1
ATOM 1351 C CA . ASP A 1 175 ? 3.166 -7.432 -1.122 1.00 93.06 175 ASP A CA 1
ATOM 1352 C C . ASP A 1 175 ? 4.296 -6.569 -1.681 1.00 93.06 175 ASP A C 1
ATOM 1354 O O . ASP A 1 175 ? 5.119 -7.083 -2.441 1.00 93.06 175 ASP A O 1
ATOM 1358 N N . TYR A 1 176 ? 4.448 -5.332 -1.197 1.00 92.88 176 TYR A N 1
ATOM 1359 C CA . TYR A 1 176 ? 5.607 -4.490 -1.490 1.00 92.88 176 TYR A CA 1
ATOM 1360 C C . TYR A 1 176 ? 6.925 -5.211 -1.171 1.00 92.88 176 TYR A C 1
ATOM 1362 O O . TYR A 1 176 ? 7.779 -5.349 -2.049 1.00 92.88 176 TYR A O 1
ATOM 1370 N N . ARG A 1 177 ? 7.093 -5.739 0.054 1.00 92.25 177 ARG A N 1
ATOM 1371 C CA . ARG A 1 177 ? 8.329 -6.440 0.458 1.00 92.25 177 ARG A CA 1
ATOM 1372 C C . ARG A 1 177 ? 8.597 -7.661 -0.432 1.00 92.25 177 ARG A C 1
ATOM 1374 O O . ARG A 1 177 ? 9.730 -7.875 -0.860 1.00 92.25 177 ARG A O 1
ATOM 1381 N N . LYS A 1 178 ? 7.554 -8.421 -0.780 1.00 95.62 178 LYS A N 1
ATOM 1382 C CA . LYS A 1 178 ? 7.644 -9.572 -1.692 1.00 95.62 178 LYS A CA 1
ATOM 1383 C C . LYS A 1 178 ? 8.064 -9.165 -3.108 1.00 95.62 178 LYS A C 1
ATOM 1385 O O . LYS A 1 178 ? 8.878 -9.859 -3.714 1.00 95.62 178 LYS A O 1
ATOM 1390 N N . LEU A 1 179 ? 7.507 -8.088 -3.658 1.00 95.69 179 LEU A N 1
ATOM 1391 C CA . LEU A 1 179 ? 7.866 -7.594 -4.991 1.00 95.69 179 LEU A CA 1
ATOM 1392 C C . LEU A 1 179 ? 9.286 -7.028 -4.998 1.00 95.69 179 LEU A C 1
ATOM 1394 O O . LEU A 1 179 ? 10.072 -7.406 -5.865 1.00 95.69 179 LEU A O 1
ATOM 1398 N N . LYS A 1 180 ? 9.650 -6.230 -3.985 1.00 92.94 180 LYS A N 1
ATOM 1399 C CA . LYS A 1 180 ? 11.016 -5.729 -3.772 1.00 92.94 180 LYS A CA 1
ATOM 1400 C C . LYS A 1 180 ? 12.031 -6.871 -3.792 1.00 92.94 180 LYS A C 1
ATOM 1402 O O . LYS A 1 180 ? 13.061 -6.774 -4.454 1.00 92.94 180 LYS A O 1
ATOM 1407 N N . ASP A 1 181 ? 11.724 -7.977 -3.116 1.00 92.31 181 ASP A N 1
ATOM 1408 C CA . ASP A 1 181 ? 12.573 -9.168 -3.107 1.00 92.31 181 ASP A CA 1
ATOM 1409 C C . ASP A 1 181 ? 12.740 -9.814 -4.486 1.00 92.31 181 ASP A C 1
ATOM 1411 O O . ASP A 1 181 ? 13.840 -10.275 -4.799 1.00 92.31 181 ASP A O 1
ATOM 1415 N N . LYS A 1 182 ? 11.678 -9.850 -5.305 1.00 94.69 182 LYS A N 1
ATOM 1416 C CA . LYS A 1 182 ? 11.716 -10.419 -6.663 1.00 94.69 182 LYS A CA 1
ATOM 1417 C C . LYS A 1 182 ? 12.568 -9.591 -7.616 1.00 94.69 182 LYS A C 1
ATOM 1419 O O . LYS A 1 182 ? 13.255 -10.161 -8.457 1.00 94.69 182 LYS A O 1
ATOM 1424 N N . VAL A 1 183 ? 12.491 -8.267 -7.514 1.00 94.12 183 VAL A N 1
ATOM 1425 C CA . VAL A 1 183 ? 13.170 -7.356 -8.446 1.00 94.12 183 VAL A CA 1
ATOM 1426 C C . VAL A 1 183 ? 14.480 -6.802 -7.894 1.00 94.12 183 VAL A C 1
ATOM 1428 O O . VAL A 1 183 ? 15.051 -5.876 -8.466 1.00 94.12 183 VAL A O 1
ATOM 1431 N N . TRP A 1 184 ? 14.974 -7.376 -6.792 1.00 90.38 184 TRP A N 1
ATOM 1432 C CA . TRP A 1 184 ? 16.154 -6.887 -6.085 1.00 90.38 184 TRP A CA 1
ATOM 1433 C C . TRP A 1 184 ? 17.346 -6.657 -7.020 1.00 90.38 184 TRP A C 1
ATOM 1435 O O . TRP A 1 184 ? 17.925 -5.571 -7.052 1.00 90.38 184 TRP A O 1
ATOM 1445 N N . ASP A 1 185 ? 17.651 -7.674 -7.826 1.00 89.50 185 ASP A N 1
ATOM 1446 C CA . ASP A 1 185 ? 18.816 -7.715 -8.711 1.00 89.50 185 ASP A CA 1
ATOM 1447 C C . ASP A 1 185 ? 18.561 -7.079 -10.090 1.00 89.50 185 ASP A C 1
ATOM 1449 O O . ASP A 1 185 ? 19.464 -7.036 -10.932 1.00 89.50 185 ASP A O 1
ATOM 1453 N N . VAL A 1 186 ? 17.347 -6.569 -10.340 1.00 91.00 186 VAL A N 1
ATOM 1454 C CA . VAL A 1 186 ? 16.999 -5.916 -11.606 1.00 91.00 186 VAL A CA 1
ATOM 1455 C C . VAL A 1 186 ? 17.698 -4.569 -11.679 1.00 91.00 186 VAL A C 1
ATOM 1457 O O . VAL A 1 186 ? 17.548 -3.716 -10.801 1.00 91.00 186 VAL A O 1
ATOM 1460 N N . LYS A 1 187 ? 18.477 -4.372 -12.740 1.00 89.62 187 LYS A N 1
ATOM 1461 C CA . LYS A 1 187 ? 19.255 -3.154 -12.932 1.00 89.62 187 LYS A CA 1
ATOM 1462 C C . LYS A 1 187 ? 18.461 -2.118 -13.706 1.00 89.62 187 LYS A C 1
ATOM 1464 O O . LYS A 1 187 ? 18.058 -2.399 -14.822 1.00 89.62 187 LYS A O 1
ATOM 1469 N N . LEU A 1 188 ? 18.321 -0.928 -13.133 1.00 87.50 188 LEU A N 1
ATOM 1470 C CA . LEU A 1 188 ? 17.863 0.265 -13.837 1.00 87.50 188 LEU A CA 1
ATOM 1471 C C . LEU A 1 188 ? 19.039 1.060 -14.402 1.00 87.50 188 LEU A C 1
ATOM 1473 O O . LEU A 1 188 ? 20.105 1.108 -13.776 1.00 87.50 188 LEU A O 1
ATOM 1477 N N . THR A 1 189 ? 18.813 1.709 -15.539 1.00 85.62 189 THR A N 1
ATOM 1478 C CA . THR A 1 189 ? 19.707 2.728 -16.093 1.00 85.62 189 THR A CA 1
ATOM 1479 C C . THR A 1 189 ? 19.080 4.102 -15.905 1.00 85.62 189 THR A C 1
ATOM 1481 O O . THR A 1 189 ? 17.956 4.357 -16.337 1.00 85.62 189 THR A O 1
ATOM 1484 N N . PHE A 1 190 ? 19.823 5.000 -15.273 1.00 82.31 190 PHE A N 1
ATOM 1485 C CA . PHE A 1 190 ? 19.456 6.403 -15.117 1.00 82.31 190 PHE A CA 1
ATOM 1486 C C . PHE A 1 190 ? 20.388 7.256 -15.982 1.00 82.31 190 PHE A C 1
ATOM 1488 O O . PHE A 1 190 ? 21.551 6.892 -16.184 1.00 82.31 190 PHE A O 1
ATOM 1495 N N . GLY A 1 191 ? 19.874 8.345 -16.555 1.00 67.75 191 GLY A N 1
ATOM 1496 C CA . GLY A 1 191 ? 20.674 9.255 -17.378 1.00 67.75 191 GLY A CA 1
ATOM 1497 C C . GLY A 1 191 ? 21.773 9.966 -16.576 1.00 67.75 191 GLY A C 1
ATOM 1498 O O . GLY A 1 191 ? 21.762 9.948 -15.350 1.00 67.75 191 GLY A O 1
ATOM 1499 N N . GLU A 1 192 ? 22.729 10.612 -17.260 1.00 59.38 192 GLU A N 1
ATOM 1500 C CA . GLU A 1 192 ? 23.779 11.414 -16.604 1.00 59.38 192 GLU A CA 1
ATOM 1501 C C . GLU A 1 192 ? 23.151 12.544 -15.767 1.00 59.38 192 GLU A C 1
ATOM 1503 O O . GLU A 1 192 ? 22.697 13.562 -16.292 1.00 59.38 192 GLU A O 1
ATOM 1508 N N . GLY A 1 193 ? 23.105 12.327 -14.453 1.00 50.84 193 GLY A N 1
ATOM 1509 C CA . GLY A 1 193 ? 22.538 13.214 -13.445 1.00 50.84 193 GLY A CA 1
ATOM 1510 C C . GLY A 1 193 ? 22.592 12.514 -12.087 1.00 50.84 193 GLY A C 1
ATOM 1511 O O . GLY A 1 193 ? 21.884 11.544 -11.867 1.00 50.84 193 GLY A O 1
ATOM 1512 N N . ASP A 1 194 ? 23.490 12.988 -11.222 1.00 45.56 194 ASP A N 1
ATOM 1513 C CA . ASP A 1 194 ? 23.835 12.469 -9.891 1.00 45.56 194 ASP A CA 1
ATOM 1514 C C . ASP A 1 194 ? 24.355 11.018 -9.800 1.00 45.56 194 ASP A C 1
ATOM 1516 O O . ASP A 1 194 ? 23.640 10.058 -9.516 1.00 45.56 194 ASP A O 1
ATOM 1520 N N . GLU A 1 195 ? 25.692 10.892 -9.828 1.00 46.50 195 GLU A N 1
ATOM 1521 C CA . GLU A 1 195 ? 26.448 9.710 -9.362 1.00 46.50 195 GLU A CA 1
ATOM 1522 C C . GLU A 1 195 ? 26.082 9.279 -7.921 1.00 46.50 195 GLU A C 1
ATOM 1524 O O . GLU A 1 195 ? 26.410 8.166 -7.505 1.00 46.50 195 GLU A O 1
ATOM 1529 N N . LYS A 1 196 ? 25.376 10.137 -7.164 1.00 50.84 196 LYS A N 1
ATOM 1530 C CA . LYS A 1 196 ? 24.866 9.876 -5.809 1.00 50.84 196 LYS A CA 1
ATOM 1531 C C . LYS A 1 196 ? 23.897 8.681 -5.762 1.00 50.84 196 LYS A C 1
ATOM 1533 O O . LYS A 1 196 ? 23.815 8.024 -4.727 1.00 50.84 196 LYS A O 1
ATOM 1538 N N . TYR A 1 197 ? 23.213 8.359 -6.866 1.00 52.41 197 TYR A N 1
ATOM 1539 C CA . TYR A 1 197 ? 22.181 7.315 -6.920 1.00 52.41 197 TYR A CA 1
ATOM 1540 C C . TYR A 1 197 ? 22.626 5.993 -7.555 1.00 52.41 197 TYR A C 1
ATOM 1542 O O . TYR A 1 197 ? 21.834 5.347 -8.232 1.00 52.41 197 TYR A O 1
ATOM 1550 N N . THR A 1 198 ? 23.856 5.508 -7.355 1.00 49.91 198 THR A N 1
ATOM 1551 C CA . THR A 1 198 ? 24.171 4.120 -7.763 1.00 49.91 198 THR A CA 1
ATOM 1552 C C . THR A 1 198 ? 25.138 3.442 -6.785 1.00 49.91 198 THR A C 1
ATOM 1554 O O . THR A 1 198 ? 26.086 4.053 -6.313 1.00 49.91 198 THR A O 1
ATOM 1557 N N . THR A 1 199 ? 24.897 2.188 -6.371 1.00 51.25 199 THR A N 1
ATOM 1558 C CA . THR A 1 199 ? 24.969 0.990 -7.231 1.00 51.25 199 THR A CA 1
ATOM 1559 C C . THR A 1 199 ? 23.679 0.140 -7.251 1.00 51.25 199 THR A C 1
ATOM 1561 O O . THR A 1 199 ? 23.583 -0.941 -6.680 1.00 51.25 199 THR A O 1
ATOM 1564 N N . ASN A 1 200 ? 22.696 0.649 -8.003 1.00 61.97 200 ASN A N 1
ATOM 1565 C CA . ASN A 1 200 ? 21.397 0.078 -8.407 1.00 61.97 200 ASN A CA 1
ATOM 1566 C C . ASN A 1 200 ? 20.298 -0.130 -7.341 1.00 61.97 200 ASN A C 1
ATOM 1568 O O . ASN A 1 200 ? 19.568 -1.127 -7.300 1.00 61.97 200 ASN A O 1
ATOM 1572 N N . VAL A 1 201 ? 20.130 0.951 -6.578 1.00 69.44 201 VAL A N 1
ATOM 1573 C CA . VAL A 1 201 ? 18.955 1.405 -5.818 1.00 69.44 201 VAL A CA 1
ATOM 1574 C C . VAL A 1 201 ? 18.665 0.723 -4.485 1.00 69.44 201 VAL A C 1
ATOM 1576 O O . VAL A 1 201 ? 18.553 1.422 -3.486 1.00 69.44 201 VAL A O 1
ATOM 1579 N N . TYR A 1 202 ? 18.580 -0.607 -4.418 1.00 75.00 202 TYR A N 1
ATOM 1580 C CA . TYR A 1 202 ? 18.307 -1.292 -3.140 1.00 75.00 202 TYR A CA 1
ATOM 1581 C C . TYR A 1 202 ? 19.568 -1.668 -2.352 1.00 75.00 202 TYR A C 1
ATOM 1583 O O . TYR A 1 202 ? 19.478 -2.038 -1.184 1.00 75.00 202 TYR A O 1
ATOM 1591 N N . GLY A 1 203 ? 20.750 -1.534 -2.959 1.00 74.25 203 GLY A N 1
ATOM 1592 C CA . GLY A 1 203 ? 22.026 -1.806 -2.300 1.00 74.25 203 GLY A CA 1
ATOM 1593 C C . GLY A 1 203 ? 22.233 -3.285 -1.940 1.00 74.25 203 GLY A C 1
ATOM 1594 O O . GLY A 1 203 ? 21.684 -4.193 -2.568 1.00 74.25 203 GLY A O 1
ATOM 1595 N N . ASP A 1 204 ? 23.071 -3.534 -0.931 1.00 74.44 204 ASP A N 1
ATOM 1596 C CA . ASP A 1 204 ? 23.415 -4.884 -0.469 1.00 74.44 204 ASP A CA 1
ATOM 1597 C C . ASP A 1 204 ? 22.264 -5.497 0.345 1.00 74.44 204 ASP A C 1
ATOM 1599 O O . ASP A 1 204 ? 21.930 -5.027 1.437 1.00 74.44 204 ASP A O 1
ATOM 1603 N N . LYS A 1 205 ? 21.685 -6.590 -0.165 1.00 80.50 205 LYS A N 1
ATOM 1604 C CA . LYS A 1 205 ? 20.579 -7.316 0.477 1.00 80.50 205 LYS A CA 1
ATOM 1605 C C . LYS A 1 205 ? 20.913 -7.821 1.879 1.00 80.50 205 LYS A C 1
ATOM 1607 O O . LYS A 1 205 ? 20.023 -7.928 2.715 1.00 80.50 205 LYS A O 1
ATOM 1612 N N . GLN A 1 206 ? 22.179 -8.141 2.148 1.00 78.75 206 GLN A N 1
ATOM 1613 C CA . GLN A 1 206 ? 22.622 -8.688 3.435 1.00 78.75 206 GLN A CA 1
ATOM 1614 C C . GLN A 1 206 ? 22.985 -7.604 4.455 1.00 78.75 206 GLN A C 1
ATOM 1616 O O . GLN A 1 206 ? 23.210 -7.923 5.621 1.00 78.75 206 GLN A O 1
ATOM 1621 N N . LYS A 1 207 ? 23.062 -6.338 4.030 1.00 79.44 207 LYS A N 1
ATOM 1622 C CA . LYS A 1 207 ? 23.485 -5.202 4.862 1.00 79.44 207 LYS A CA 1
ATOM 1623 C C . LYS A 1 207 ? 22.513 -4.033 4.751 1.00 79.44 207 LYS A C 1
ATOM 1625 O O . LYS A 1 207 ? 22.928 -2.884 4.624 1.00 79.44 207 LYS A O 1
ATOM 1630 N N . GLN A 1 208 ? 21.220 -4.336 4.769 1.00 74.75 208 GLN A N 1
ATOM 1631 C CA . GLN A 1 208 ? 20.208 -3.295 4.877 1.00 74.75 208 GLN A CA 1
ATOM 1632 C C . GLN A 1 208 ? 20.306 -2.644 6.263 1.00 74.75 208 GLN A C 1
ATOM 1634 O O . GLN A 1 208 ? 20.416 -3.376 7.252 1.00 74.75 208 GLN A O 1
ATOM 1639 N N . PRO A 1 209 ? 20.305 -1.305 6.351 1.00 68.62 209 PRO A N 1
ATOM 1640 C CA . PRO A 1 209 ? 20.205 -0.638 7.639 1.00 68.62 209 PRO A CA 1
ATOM 1641 C C . PRO A 1 209 ? 18.841 -0.920 8.275 1.00 68.62 209 PRO A C 1
ATOM 1643 O O . PRO A 1 209 ? 17.892 -1.326 7.599 1.00 68.62 209 PRO A O 1
ATOM 1646 N N . GLU A 1 210 ? 18.755 -0.702 9.584 1.00 70.56 210 GLU A N 1
ATOM 1647 C CA . GLU A 1 210 ? 17.468 -0.693 10.274 1.00 70.56 210 GLU A CA 1
ATOM 1648 C C . GLU A 1 210 ? 16.583 0.421 9.695 1.00 70.56 210 GLU A C 1
ATOM 1650 O O . GLU A 1 210 ? 17.066 1.510 9.384 1.00 70.56 210 GLU A O 1
ATOM 1655 N N . GLU A 1 211 ? 15.294 0.129 9.507 1.00 70.31 211 GLU A N 1
ATOM 1656 C CA . GLU A 1 211 ? 14.312 1.111 9.041 1.00 70.31 211 GLU A CA 1
ATOM 1657 C C . GLU A 1 211 ? 14.101 2.148 10.157 1.00 70.31 211 GLU A C 1
ATOM 1659 O O . GLU A 1 211 ? 13.674 1.808 11.263 1.00 70.31 211 GLU A O 1
ATOM 1664 N N . ILE A 1 212 ? 14.460 3.403 9.883 1.00 72.06 212 ILE A N 1
ATOM 1665 C CA . ILE A 1 212 ? 14.304 4.518 10.821 1.00 72.06 212 ILE A CA 1
ATOM 1666 C C . ILE A 1 212 ? 12.917 5.138 10.594 1.00 72.06 212 ILE A C 1
ATOM 1668 O O . ILE A 1 212 ? 12.532 5.323 9.438 1.00 72.06 212 ILE A O 1
ATOM 1672 N N . PRO A 1 213 ? 12.160 5.472 11.656 1.00 74.69 213 PRO A N 1
ATOM 1673 C CA . PRO A 1 213 ? 10.894 6.180 11.509 1.00 74.69 213 PRO A CA 1
ATOM 1674 C C . PRO A 1 213 ? 11.070 7.529 10.804 1.00 74.69 213 PRO A C 1
ATOM 1676 O O . PRO A 1 213 ? 12.030 8.246 11.083 1.00 74.69 213 PRO A O 1
ATOM 1679 N N . PHE A 1 214 ? 10.106 7.901 9.962 1.00 83.31 214 PHE A N 1
ATOM 1680 C CA . PHE A 1 214 ? 10.091 9.207 9.300 1.00 83.31 214 PHE A CA 1
ATOM 1681 C C . PHE A 1 214 ? 10.029 10.358 10.305 1.00 83.31 214 PHE A C 1
ATOM 1683 O O . PHE A 1 214 ? 9.376 10.261 11.354 1.00 83.31 214 PHE A O 1
ATOM 1690 N N . ASP A 1 215 ? 10.660 11.484 9.968 1.00 81.00 215 ASP A N 1
ATOM 1691 C CA . ASP A 1 215 ? 10.649 12.644 10.840 1.00 81.00 215 ASP A CA 1
ATOM 1692 C C . ASP A 1 215 ? 9.369 13.462 10.737 1.00 81.00 215 ASP A C 1
ATOM 1694 O O . ASP A 1 215 ? 8.945 14.043 11.743 1.00 81.00 215 ASP A O 1
ATOM 1698 N N . SER A 1 216 ? 8.758 13.472 9.554 1.00 82.50 216 SER A N 1
ATOM 1699 C CA . SER A 1 216 ? 7.489 14.134 9.275 1.00 82.50 216 SER A CA 1
ATOM 1700 C C . SER A 1 216 ? 6.639 13.315 8.311 1.00 82.50 216 SER A C 1
ATOM 1702 O O . SER A 1 216 ? 7.130 12.478 7.554 1.00 82.50 216 SER A O 1
ATOM 1704 N N . ALA A 1 217 ? 5.341 13.588 8.294 1.00 82.75 217 ALA A N 1
ATOM 1705 C CA . ALA A 1 217 ? 4.453 12.917 7.362 1.00 82.75 217 ALA A CA 1
ATOM 1706 C C . ALA A 1 217 ? 4.668 13.404 5.907 1.00 82.75 217 ALA A C 1
ATOM 1708 O O . ALA A 1 217 ? 4.476 12.628 4.980 1.00 82.75 217 ALA A O 1
ATOM 1709 N N . SER A 1 218 ? 5.186 14.619 5.680 1.00 81.69 218 SER A N 1
ATOM 1710 C CA . SER A 1 218 ? 5.560 15.090 4.332 1.00 81.69 218 SER A CA 1
ATOM 1711 C C . SER A 1 218 ? 6.772 14.335 3.784 1.00 81.69 218 SER A C 1
ATOM 1713 O O . SER A 1 218 ? 6.764 13.891 2.637 1.00 81.69 218 SER A O 1
ATOM 1715 N N . GLU A 1 219 ? 7.778 14.104 4.628 1.00 84.75 219 GLU A N 1
ATOM 1716 C CA . GLU A 1 219 ? 8.914 13.238 4.302 1.00 84.75 219 GLU A CA 1
ATOM 1717 C C . GLU A 1 219 ? 8.468 11.801 4.017 1.00 84.75 219 GLU A C 1
ATOM 1719 O O . GLU A 1 219 ? 8.941 11.197 3.053 1.00 84.75 219 GLU A O 1
ATOM 1724 N N . ALA A 1 220 ? 7.545 11.263 4.822 1.00 85.31 220 ALA A N 1
ATOM 1725 C CA . ALA A 1 220 ? 7.018 9.917 4.630 1.00 85.31 220 ALA A CA 1
ATOM 1726 C C . ALA A 1 220 ? 6.368 9.755 3.253 1.00 85.31 220 ALA A C 1
ATOM 1728 O O . ALA A 1 220 ? 6.684 8.809 2.537 1.00 85.31 220 ALA A O 1
ATOM 1729 N N . LYS A 1 221 ? 5.520 10.703 2.837 1.00 86.94 221 LYS A N 1
ATOM 1730 C CA . LYS A 1 221 ? 4.866 10.664 1.520 1.00 86.94 221 LYS A CA 1
ATOM 1731 C C . LYS A 1 221 ? 5.874 10.665 0.380 1.00 86.94 221 LYS A C 1
ATOM 1733 O O . LYS A 1 221 ? 5.847 9.763 -0.450 1.00 86.94 221 LYS A O 1
ATOM 1738 N N . ILE A 1 222 ? 6.805 11.620 0.388 1.00 83.31 222 ILE A N 1
ATOM 1739 C CA . ILE A 1 222 ? 7.830 11.748 -0.658 1.00 83.31 222 ILE A CA 1
ATOM 1740 C C . ILE A 1 222 ? 8.689 10.480 -0.714 1.00 83.31 222 ILE A C 1
ATOM 1742 O O . ILE A 1 222 ? 8.921 9.907 -1.780 1.00 83.31 222 ILE A O 1
ATOM 1746 N N . SER A 1 223 ? 9.136 9.993 0.444 1.00 84.62 223 SER A N 1
ATOM 1747 C CA . SER A 1 223 ? 9.967 8.789 0.534 1.00 84.62 223 SER A CA 1
ATOM 1748 C C . SER A 1 223 ? 9.240 7.547 0.028 1.00 84.62 223 SER A C 1
ATOM 1750 O O . SER A 1 223 ? 9.840 6.716 -0.662 1.00 84.62 223 SER A O 1
ATOM 1752 N N . MET A 1 224 ? 7.944 7.424 0.318 1.00 88.00 224 MET A N 1
ATOM 1753 C CA . MET A 1 224 ? 7.132 6.311 -0.161 1.00 88.00 224 MET A CA 1
ATOM 1754 C C . MET A 1 224 ? 6.838 6.418 -1.656 1.00 88.00 224 MET A C 1
ATOM 1756 O O . MET A 1 224 ? 7.033 5.428 -2.357 1.00 88.00 224 MET A O 1
ATOM 1760 N N . GLN A 1 225 ? 6.505 7.598 -2.184 1.00 87.69 225 GLN A N 1
ATOM 1761 C CA . GLN A 1 225 ? 6.368 7.827 -3.630 1.00 87.69 225 GLN A CA 1
ATOM 1762 C C . GLN A 1 225 ? 7.625 7.374 -4.383 1.00 87.69 225 GLN A C 1
ATOM 1764 O O . GLN A 1 225 ? 7.545 6.542 -5.286 1.00 87.69 225 GLN A O 1
ATOM 1769 N N . ARG A 1 226 ? 8.811 7.806 -3.942 1.00 87.44 226 ARG A N 1
ATOM 1770 C CA . ARG A 1 226 ? 10.101 7.367 -4.507 1.00 87.44 226 ARG A CA 1
ATOM 1771 C C . ARG A 1 226 ? 10.294 5.859 -4.434 1.00 87.44 226 ARG A C 1
ATOM 1773 O O . ARG A 1 226 ? 10.749 5.226 -5.384 1.00 87.44 226 ARG A O 1
ATOM 1780 N N . THR A 1 227 ? 9.917 5.270 -3.308 1.00 89.12 227 THR A N 1
ATOM 1781 C CA . THR A 1 227 ? 10.012 3.830 -3.075 1.00 89.12 227 THR A CA 1
ATOM 1782 C C . THR A 1 227 ? 9.152 3.029 -4.055 1.00 89.12 227 THR A C 1
ATOM 1784 O O . THR A 1 227 ? 9.632 2.051 -4.640 1.00 89.12 227 THR A O 1
ATOM 1787 N N . TYR A 1 228 ? 7.908 3.456 -4.276 1.00 92.38 228 TYR A N 1
ATOM 1788 C CA . TYR A 1 228 ? 7.016 2.837 -5.254 1.00 92.38 228 TYR A CA 1
ATOM 1789 C C . TYR A 1 228 ? 7.449 3.122 -6.694 1.00 92.38 228 TYR A C 1
ATOM 1791 O O . TYR A 1 228 ? 7.410 2.202 -7.507 1.00 92.38 228 TYR A O 1
ATOM 1799 N N . ALA A 1 229 ? 7.946 4.324 -6.998 1.00 92.00 229 ALA A N 1
ATOM 1800 C CA . ALA A 1 229 ? 8.508 4.667 -8.304 1.00 92.00 229 ALA A CA 1
ATOM 1801 C C . ALA A 1 229 ? 9.650 3.715 -8.693 1.00 92.00 229 ALA A C 1
ATOM 1803 O O . ALA A 1 229 ? 9.637 3.115 -9.768 1.00 92.00 229 ALA A O 1
ATOM 1804 N N . ILE A 1 230 ? 10.602 3.494 -7.781 1.00 90.88 230 ILE A N 1
ATOM 1805 C CA . ILE A 1 230 ? 11.707 2.549 -7.981 1.00 90.88 230 ILE A CA 1
ATOM 1806 C C . ILE A 1 230 ? 11.190 1.123 -8.182 1.00 90.88 230 ILE A C 1
ATOM 1808 O O . ILE A 1 230 ? 11.679 0.414 -9.066 1.00 90.88 230 ILE A O 1
ATOM 1812 N N . LEU A 1 231 ? 10.250 0.678 -7.340 1.00 94.12 231 LEU A N 1
ATOM 1813 C CA . LEU A 1 231 ? 9.690 -0.668 -7.444 1.00 94.12 231 LEU A CA 1
ATOM 1814 C C . LEU A 1 231 ? 9.038 -0.876 -8.812 1.00 94.12 231 LEU A C 1
ATOM 1816 O O . LEU A 1 231 ? 9.300 -1.885 -9.467 1.00 94.12 231 LEU A O 1
ATOM 1820 N N . TRP A 1 232 ? 8.245 0.097 -9.252 1.00 95.69 232 TRP A N 1
ATOM 1821 C CA . TRP A 1 232 ? 7.552 0.050 -10.527 1.00 95.69 232 TRP A CA 1
ATOM 1822 C C . TRP A 1 232 ? 8.521 0.027 -11.708 1.00 95.69 232 TRP A C 1
ATOM 1824 O O . TRP A 1 232 ? 8.431 -0.862 -12.553 1.00 95.69 232 TRP A O 1
ATOM 1834 N N . ALA A 1 233 ? 9.520 0.915 -11.720 1.00 94.31 233 ALA A N 1
ATOM 1835 C CA . ALA A 1 233 ? 10.560 0.910 -12.746 1.00 94.31 233 ALA A CA 1
ATOM 1836 C C . ALA A 1 233 ? 11.299 -0.432 -12.806 1.00 94.31 233 ALA A C 1
ATOM 1838 O O . ALA A 1 233 ? 11.541 -0.956 -13.892 1.00 94.31 233 ALA A O 1
ATOM 1839 N N . LYS A 1 234 ? 11.623 -1.038 -11.655 1.00 94.75 234 LYS A N 1
ATOM 1840 C CA . LYS A 1 234 ? 12.266 -2.361 -11.614 1.00 94.75 234 LYS A CA 1
ATOM 1841 C C . LYS A 1 234 ? 11.346 -3.483 -12.099 1.00 94.75 234 LYS A C 1
ATOM 1843 O O . LYS A 1 234 ? 11.841 -4.414 -12.728 1.00 94.75 234 LYS A O 1
ATOM 1848 N N . LEU A 1 235 ? 10.040 -3.418 -11.842 1.00 96.44 235 LEU A N 1
ATOM 1849 C CA . LEU A 1 235 ? 9.077 -4.383 -12.385 1.00 96.44 235 LEU A CA 1
ATOM 1850 C C . LEU A 1 235 ? 8.955 -4.251 -13.905 1.00 96.44 235 LEU A C 1
ATOM 1852 O O . LEU A 1 235 ? 9.111 -5.250 -14.601 1.00 96.44 235 LEU A O 1
ATOM 1856 N N . MET A 1 236 ? 8.786 -3.032 -14.426 1.00 96.06 236 MET A N 1
ATOM 1857 C CA . MET A 1 236 ? 8.788 -2.783 -15.873 1.00 96.06 236 MET A CA 1
ATOM 1858 C C . MET A 1 236 ? 10.084 -3.280 -16.514 1.00 96.06 236 MET A C 1
ATOM 1860 O O . MET A 1 236 ? 10.048 -4.044 -17.471 1.00 96.06 236 MET A O 1
ATOM 1864 N N . GLN A 1 237 ? 11.238 -2.929 -15.943 1.00 95.12 237 GLN A N 1
ATOM 1865 C CA . GLN A 1 237 ? 12.531 -3.363 -16.463 1.00 95.12 237 GLN A CA 1
ATOM 1866 C C . GLN A 1 237 ? 12.697 -4.885 -16.440 1.00 95.12 237 GLN A C 1
ATOM 1868 O O . GLN A 1 237 ? 13.339 -5.450 -17.325 1.00 95.12 237 GLN A O 1
ATOM 1873 N N . LYS A 1 238 ? 12.150 -5.566 -15.427 1.00 95.44 238 LYS A N 1
ATOM 1874 C CA . LYS A 1 238 ? 12.162 -7.029 -15.369 1.00 95.44 238 LYS A CA 1
ATOM 1875 C C . LYS A 1 238 ? 11.426 -7.618 -16.570 1.00 95.44 238 LYS A C 1
ATOM 1877 O O . LYS A 1 238 ? 11.999 -8.482 -17.226 1.00 95.44 238 LYS A O 1
ATOM 1882 N N . HIS A 1 239 ? 10.222 -7.129 -16.865 1.00 94.69 239 HIS A N 1
ATOM 1883 C CA . HIS A 1 239 ? 9.447 -7.568 -18.028 1.00 94.69 239 HIS A CA 1
ATOM 1884 C C . HIS A 1 239 ? 10.172 -7.263 -19.334 1.00 94.69 239 HIS A C 1
ATOM 1886 O O . HIS A 1 239 ? 10.451 -8.184 -20.086 1.00 94.69 239 HIS A O 1
ATOM 1892 N N . LEU A 1 240 ? 10.662 -6.033 -19.520 1.00 94.69 240 LEU A N 1
ATOM 1893 C CA . LEU A 1 240 ? 11.447 -5.651 -20.705 1.00 94.69 240 LEU A CA 1
ATOM 1894 C C . LEU A 1 240 ? 12.696 -6.524 -20.926 1.00 94.69 240 LEU A C 1
ATOM 1896 O O . LEU A 1 240 ? 13.111 -6.740 -22.062 1.00 94.69 240 LEU A O 1
ATOM 1900 N N . ASN A 1 241 ? 13.322 -7.020 -19.853 1.00 92.94 241 ASN A N 1
ATOM 1901 C CA . ASN A 1 241 ? 14.473 -7.923 -19.949 1.00 92.94 241 ASN A CA 1
ATOM 1902 C C . ASN A 1 241 ? 14.075 -9.373 -20.288 1.00 92.94 241 ASN A C 1
ATOM 1904 O O . ASN A 1 241 ? 14.893 -10.116 -20.835 1.00 92.94 241 ASN A O 1
ATOM 1908 N N . GLU A 1 242 ? 12.874 -9.798 -19.893 1.00 91.75 242 GLU A N 1
ATOM 1909 C CA . GLU A 1 242 ? 12.339 -11.153 -20.090 1.00 91.75 242 GLU A CA 1
ATOM 1910 C C . GLU A 1 242 ? 11.601 -11.285 -21.438 1.00 91.75 242 GLU A C 1
ATOM 1912 O O . GLU A 1 242 ? 11.655 -12.347 -22.064 1.00 91.75 242 GLU A O 1
ATOM 1917 N N . GLY A 1 243 ? 10.956 -10.211 -21.894 1.00 86.25 243 GLY A N 1
ATOM 1918 C CA . GLY A 1 243 ? 10.169 -10.125 -23.115 1.00 86.25 243 GLY A CA 1
ATOM 1919 C C . GLY A 1 243 ? 11.004 -9.784 -24.346 1.00 86.25 243 GLY A C 1
ATOM 1920 O O . GLY A 1 243 ? 11.735 -8.795 -24.394 1.00 86.25 243 GLY A O 1
ATOM 1921 N N . GLU A 1 244 ? 10.877 -10.587 -25.401 1.00 75.31 244 GLU A N 1
ATOM 1922 C CA . GLU A 1 244 ? 11.534 -10.296 -26.675 1.00 75.31 244 GLU A CA 1
ATOM 1923 C C . GLU A 1 244 ? 10.738 -9.231 -27.448 1.00 75.31 244 GLU A C 1
ATOM 1925 O O . GLU A 1 244 ? 9.748 -9.533 -28.113 1.00 75.31 244 GLU A O 1
ATOM 1930 N N . GLY A 1 245 ? 11.189 -7.976 -27.377 1.00 74.88 245 GLY A N 1
ATOM 1931 C CA . GLY A 1 245 ? 10.605 -6.861 -28.133 1.00 74.88 245 GLY A CA 1
ATOM 1932 C C . GLY A 1 245 ? 9.430 -6.151 -27.456 1.00 74.88 245 GLY A C 1
ATOM 1933 O O . GLY A 1 245 ? 8.763 -5.359 -28.124 1.00 74.88 245 GLY A O 1
ATOM 1934 N N . GLU A 1 246 ? 9.197 -6.410 -26.167 1.00 86.31 246 GLU A N 1
ATOM 1935 C CA . GLU A 1 246 ? 8.259 -5.641 -25.343 1.00 86.31 246 GLU A CA 1
ATOM 1936 C C . GLU A 1 246 ? 8.720 -4.188 -25.194 1.00 86.31 246 GLU A C 1
ATOM 1938 O O . GLU A 1 246 ? 9.917 -3.886 -25.140 1.00 86.31 246 GLU A O 1
ATOM 1943 N N . LYS A 1 247 ? 7.750 -3.278 -25.143 1.00 91.56 247 LYS A N 1
ATOM 1944 C CA . LYS A 1 247 ? 7.952 -1.851 -24.892 1.00 91.56 247 LYS A CA 1
ATOM 1945 C C . LYS A 1 247 ? 7.323 -1.467 -23.564 1.00 91.56 247 LYS A C 1
ATOM 1947 O O . LYS A 1 247 ? 6.462 -2.164 -23.041 1.00 91.56 247 LYS A O 1
ATOM 1952 N N . VAL A 1 248 ? 7.692 -0.295 -23.054 1.00 91.81 248 VAL A N 1
ATOM 1953 C CA . VAL A 1 248 ? 7.128 0.260 -21.811 1.00 91.81 248 VAL A CA 1
ATOM 1954 C C . VAL A 1 248 ? 5.600 0.270 -21.831 1.00 91.81 248 VAL A C 1
ATOM 1956 O O . VAL A 1 248 ? 4.981 -0.129 -20.853 1.00 91.81 248 VAL A O 1
ATOM 1959 N N . ALA A 1 249 ? 4.991 0.641 -22.960 1.00 90.94 249 ALA A N 1
ATOM 1960 C CA . ALA A 1 249 ? 3.537 0.660 -23.108 1.00 90.94 249 ALA A CA 1
ATOM 1961 C C . ALA A 1 249 ? 2.876 -0.723 -22.945 1.00 90.94 249 ALA A C 1
ATOM 1963 O O . ALA A 1 249 ? 1.725 -0.789 -22.523 1.00 90.94 249 ALA A O 1
ATOM 1964 N N . ASP A 1 250 ? 3.597 -1.808 -23.247 1.00 91.31 250 ASP A N 1
ATOM 1965 C CA . ASP A 1 250 ? 3.085 -3.175 -23.124 1.00 91.31 250 ASP A CA 1
ATOM 1966 C C . ASP A 1 250 ? 3.096 -3.652 -21.658 1.00 91.31 250 ASP A C 1
ATOM 1968 O O . ASP A 1 250 ? 2.253 -4.455 -21.269 1.00 91.31 250 ASP A O 1
ATOM 1972 N N . VAL A 1 251 ? 4.017 -3.133 -20.832 1.00 94.75 251 VAL A N 1
ATOM 1973 C CA . VAL A 1 251 ? 4.307 -3.662 -19.481 1.00 94.75 251 VAL A CA 1
ATOM 1974 C C . VAL A 1 251 ? 3.957 -2.703 -18.336 1.00 94.75 251 VAL A C 1
ATOM 1976 O O . VAL A 1 251 ? 3.939 -3.104 -17.169 1.00 94.75 251 VAL A O 1
ATOM 1979 N N . ALA A 1 252 ? 3.691 -1.425 -18.626 1.00 94.00 252 ALA A N 1
ATOM 1980 C CA . ALA A 1 252 ? 3.457 -0.396 -17.611 1.00 94.00 252 ALA A CA 1
ATOM 1981 C C . ALA A 1 252 ? 2.211 -0.683 -16.758 1.00 94.00 252 ALA A C 1
ATOM 1983 O O . ALA A 1 252 ? 2.286 -0.664 -15.530 1.00 94.00 252 ALA A O 1
ATOM 1984 N N . GLU A 1 253 ? 1.084 -1.018 -17.387 1.00 92.31 253 GLU A N 1
ATOM 1985 C CA . GLU A 1 253 ? -0.155 -1.335 -16.665 1.00 92.31 253 GLU A CA 1
ATOM 1986 C C . GLU A 1 253 ? -0.085 -2.700 -15.964 1.00 92.31 253 GLU A C 1
ATOM 1988 O O . GLU A 1 253 ? -0.532 -2.832 -14.826 1.00 92.31 253 GLU A O 1
ATOM 1993 N N . GLU A 1 254 ? 0.528 -3.709 -16.592 1.00 92.88 254 GLU A N 1
ATOM 1994 C CA . GLU A 1 254 ? 0.728 -5.028 -15.974 1.00 92.88 254 GLU A CA 1
ATOM 1995 C C . GLU A 1 254 ? 1.560 -4.929 -14.688 1.00 92.88 254 GLU A C 1
ATOM 1997 O O . GLU A 1 254 ? 1.187 -5.484 -13.653 1.00 92.88 254 GLU A O 1
ATOM 2002 N N . SER A 1 255 ? 2.647 -4.160 -14.718 1.00 94.69 255 SER A N 1
ATOM 2003 C CA . SER A 1 255 ? 3.504 -3.957 -13.546 1.00 94.69 255 SER A CA 1
ATOM 2004 C C . SER A 1 255 ? 2.845 -3.123 -12.438 1.00 94.69 255 SER A C 1
ATOM 2006 O O . SER A 1 255 ? 3.107 -3.389 -11.263 1.00 94.69 255 SER A O 1
ATOM 2008 N N . LEU A 1 256 ? 1.947 -2.180 -12.759 1.00 93.62 256 LEU A N 1
ATOM 2009 C CA . LEU A 1 256 ? 1.104 -1.513 -11.751 1.00 93.62 256 LEU A CA 1
ATOM 2010 C C . LEU A 1 256 ? 0.123 -2.494 -11.103 1.00 93.62 256 LEU A C 1
ATOM 2012 O O . LEU A 1 256 ? -0.003 -2.529 -9.876 1.00 93.62 256 LEU A O 1
ATOM 2016 N N . ASN A 1 257 ? -0.513 -3.347 -11.908 1.00 91.88 257 ASN A N 1
ATOM 2017 C CA . ASN A 1 257 ? -1.413 -4.381 -11.404 1.00 91.88 257 ASN A CA 1
ATOM 2018 C C . ASN A 1 257 ? -0.678 -5.366 -10.480 1.00 91.88 257 ASN A C 1
ATOM 2020 O O . ASN A 1 257 ? -1.231 -5.774 -9.458 1.00 91.88 257 ASN A O 1
ATOM 2024 N N . GLU A 1 258 ? 0.587 -5.698 -10.764 1.00 93.31 258 GLU A N 1
ATOM 2025 C CA . GLU A 1 258 ? 1.420 -6.493 -9.850 1.00 93.31 258 GLU A CA 1
ATOM 2026 C C . GLU A 1 258 ? 1.631 -5.827 -8.488 1.00 93.31 258 GLU A C 1
ATOM 2028 O O . GLU A 1 258 ? 1.706 -6.528 -7.478 1.00 93.31 258 GLU A O 1
ATOM 2033 N N . MET A 1 259 ? 1.706 -4.495 -8.452 1.00 91.69 259 MET A N 1
ATOM 2034 C CA . MET A 1 259 ? 1.799 -3.698 -7.224 1.00 91.69 259 MET A CA 1
ATOM 2035 C C . MET A 1 259 ? 0.449 -3.533 -6.512 1.00 91.69 259 MET A C 1
ATOM 2037 O O . MET A 1 259 ? 0.393 -2.899 -5.458 1.00 91.69 259 MET A O 1
ATOM 2041 N N . GLY A 1 260 ? -0.630 -4.100 -7.062 1.00 88.06 260 GLY A N 1
ATOM 2042 C CA . GLY A 1 260 ? -1.990 -3.936 -6.553 1.00 88.06 260 GLY A CA 1
ATOM 2043 C C . GLY A 1 260 ? -2.604 -2.576 -6.890 1.00 88.06 260 GLY A C 1
ATOM 2044 O O . GLY A 1 260 ? -3.554 -2.162 -6.229 1.00 88.06 260 GLY A O 1
ATOM 2045 N N . ILE A 1 261 ? -2.064 -1.870 -7.887 1.00 87.94 261 ILE A N 1
ATOM 2046 C CA . ILE A 1 261 ? -2.559 -0.571 -8.349 1.00 87.94 261 ILE A CA 1
ATOM 2047 C C . ILE A 1 261 ? -3.352 -0.807 -9.630 1.00 87.94 261 ILE A C 1
ATOM 2049 O O . ILE A 1 261 ? -2.789 -0.905 -10.718 1.00 87.94 261 ILE A O 1
ATOM 2053 N N . ALA A 1 262 ? -4.670 -0.911 -9.485 1.00 84.25 262 ALA A N 1
ATOM 2054 C CA . ALA A 1 262 ? -5.576 -1.008 -10.618 1.00 84.25 262 ALA A CA 1
ATOM 2055 C C . ALA A 1 262 ? -5.940 0.393 -11.120 1.00 84.25 262 ALA A C 1
ATOM 2057 O O . ALA A 1 262 ? -6.352 1.260 -10.348 1.00 84.25 262 ALA A O 1
ATOM 2058 N N . LEU A 1 263 ? -5.831 0.606 -12.428 1.00 83.31 263 LEU A N 1
ATOM 2059 C CA . LEU A 1 263 ? -6.280 1.836 -13.069 1.00 83.31 263 LEU A CA 1
ATOM 2060 C C . LEU A 1 263 ? -7.704 1.625 -13.601 1.00 83.31 263 LEU A C 1
ATOM 2062 O O . LEU A 1 263 ? -7.898 1.197 -14.737 1.00 83.31 263 LEU A O 1
ATOM 2066 N N . SER A 1 264 ? -8.706 1.875 -12.758 1.00 65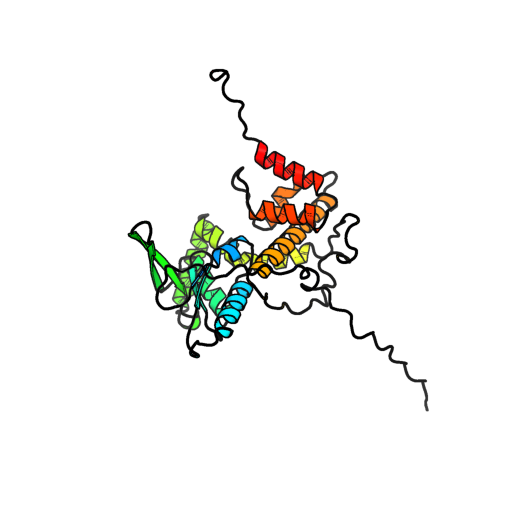.88 264 SER A N 1
ATOM 2067 C CA . SER A 1 264 ? -10.114 1.563 -13.052 1.00 65.88 264 SER A CA 1
ATOM 2068 C C . SER A 1 264 ? -10.778 2.507 -14.062 1.00 65.88 264 SER A C 1
ATOM 2070 O O . SER A 1 264 ? -11.782 2.135 -14.663 1.00 65.88 264 SER A O 1
ATOM 2072 N N . GLU A 1 265 ? -10.229 3.705 -14.281 1.00 66.38 265 GLU A N 1
ATOM 2073 C CA . GLU A 1 265 ? -10.804 4.723 -15.169 1.00 66.38 265 GLU A CA 1
ATOM 2074 C C . GLU A 1 265 ? -9.712 5.431 -15.995 1.00 66.38 265 GLU A C 1
ATOM 2076 O O . GLU A 1 265 ? -8.519 5.358 -15.680 1.00 66.38 265 GLU A O 1
ATOM 2081 N N . LYS A 1 266 ? -10.115 6.143 -17.058 1.00 66.56 266 LYS A N 1
ATOM 2082 C CA . LYS A 1 266 ? -9.258 7.075 -17.828 1.00 66.56 266 LYS A CA 1
ATOM 2083 C C . LYS A 1 266 ? -9.046 8.410 -17.096 1.00 66.56 266 LYS A C 1
ATOM 2085 O O . LYS A 1 266 ? -8.766 9.438 -17.707 1.00 66.56 266 LYS A O 1
ATOM 2090 N N . HIS A 1 267 ? -9.232 8.406 -15.782 1.00 65.88 267 HIS A N 1
ATOM 2091 C CA . HIS A 1 267 ? -8.983 9.556 -14.938 1.00 65.88 267 HIS A CA 1
ATOM 2092 C C . HIS A 1 267 ? -7.560 9.522 -14.407 1.00 65.88 267 HIS A C 1
ATOM 2094 O O . HIS A 1 267 ? -6.935 8.468 -14.276 1.00 65.88 267 HIS A O 1
ATOM 2100 N N . GLU A 1 268 ? -7.055 10.717 -14.127 1.00 74.31 268 GLU A N 1
ATOM 2101 C CA . GLU A 1 268 ? -5.749 10.887 -13.527 1.00 74.31 268 GLU A CA 1
ATOM 2102 C C . GLU A 1 268 ? -5.720 10.198 -12.163 1.00 74.31 268 GLU A C 1
ATOM 2104 O O . GLU A 1 268 ? -6.507 10.512 -11.269 1.00 74.31 268 GLU A O 1
ATOM 2109 N N . ASN A 1 269 ? -4.805 9.245 -12.010 1.00 83.38 269 ASN A N 1
ATOM 2110 C CA . ASN A 1 269 ? -4.500 8.665 -10.718 1.00 83.38 269 ASN A CA 1
ATOM 2111 C C . ASN A 1 269 ? -3.315 9.449 -10.151 1.00 83.38 269 ASN A C 1
ATOM 2113 O O . ASN A 1 269 ? -2.192 9.275 -10.617 1.00 83.38 269 ASN A O 1
ATOM 2117 N N . LEU A 1 270 ? -3.575 10.318 -9.169 1.00 84.44 270 LEU A N 1
ATOM 2118 C CA . LEU A 1 270 ? -2.566 11.224 -8.606 1.00 84.44 270 LEU A CA 1
ATOM 2119 C C . LEU A 1 270 ? -1.325 10.477 -8.111 1.00 84.44 270 LEU A C 1
ATOM 2121 O O . LEU A 1 270 ? -0.209 10.889 -8.403 1.00 84.44 270 LEU A O 1
ATOM 2125 N N . PHE A 1 271 ? -1.511 9.329 -7.455 1.00 86.25 271 PHE A N 1
ATOM 2126 C CA . PHE A 1 271 ? -0.395 8.505 -7.003 1.00 86.25 271 PHE A CA 1
ATOM 2127 C C . PHE A 1 271 ? 0.471 8.021 -8.177 1.00 86.25 271 PHE A C 1
ATOM 2129 O O . PHE A 1 271 ? 1.698 8.060 -8.101 1.00 86.25 271 PHE A O 1
ATOM 2136 N N . VAL A 1 272 ? -0.152 7.612 -9.288 1.00 89.50 272 VAL A N 1
ATOM 2137 C CA . VAL A 1 272 ? 0.570 7.214 -10.508 1.00 89.50 272 VAL A CA 1
ATOM 2138 C C . VAL A 1 272 ? 1.218 8.414 -11.206 1.00 89.50 272 VAL A C 1
ATOM 2140 O O . VAL A 1 272 ? 2.350 8.289 -11.679 1.00 89.50 272 VAL A O 1
ATOM 2143 N N . THR A 1 273 ? 0.567 9.582 -11.219 1.00 88.94 273 THR A N 1
ATOM 2144 C CA . THR A 1 273 ? 1.170 10.840 -11.691 1.00 88.94 273 THR A CA 1
ATOM 2145 C C . THR A 1 273 ? 2.449 11.153 -10.911 1.00 88.94 273 THR A C 1
ATOM 2147 O O . THR A 1 273 ? 3.485 11.425 -11.522 1.00 88.94 273 THR A O 1
ATOM 2150 N N . ASP A 1 274 ? 2.409 11.061 -9.581 1.00 88.56 274 ASP A N 1
ATOM 2151 C CA . ASP A 1 274 ? 3.539 11.391 -8.709 1.00 88.56 274 ASP A CA 1
ATOM 2152 C C . ASP A 1 274 ? 4.728 10.452 -8.939 1.00 88.56 274 ASP A C 1
ATOM 2154 O O . ASP A 1 274 ? 5.858 10.904 -9.134 1.00 88.56 274 ASP A O 1
ATOM 2158 N N . ILE A 1 275 ? 4.496 9.136 -8.998 1.00 90.56 275 ILE A N 1
ATOM 2159 C CA . ILE A 1 275 ? 5.589 8.185 -9.257 1.00 90.56 275 ILE A CA 1
ATOM 2160 C C . ILE A 1 275 ? 6.124 8.289 -10.696 1.00 90.56 275 ILE A C 1
ATOM 2162 O O . ILE A 1 275 ? 7.319 8.076 -10.908 1.00 90.56 275 ILE A O 1
ATOM 2166 N N . CYS A 1 276 ? 5.298 8.670 -11.684 1.00 90.88 276 CYS A N 1
ATOM 2167 C CA . CYS A 1 276 ? 5.776 9.004 -13.033 1.00 90.88 276 CYS A CA 1
ATOM 2168 C C . CYS A 1 276 ? 6.700 10.227 -13.004 1.00 90.88 276 CYS A C 1
ATOM 2170 O O . CYS A 1 276 ? 7.755 10.219 -13.642 1.00 90.88 276 CYS A O 1
ATOM 2172 N N . TYR A 1 277 ? 6.319 11.267 -12.256 1.00 88.00 277 TYR A N 1
ATOM 2173 C CA . TYR A 1 277 ? 7.122 12.476 -12.097 1.00 88.00 277 TYR A CA 1
ATOM 2174 C C . TYR A 1 277 ? 8.477 12.179 -11.445 1.00 88.00 277 TYR A C 1
ATOM 2176 O O . TYR A 1 277 ? 9.498 12.660 -11.935 1.00 88.00 277 TYR A O 1
ATOM 2184 N N . GLU A 1 278 ? 8.518 11.342 -10.404 1.00 88.50 278 GLU A N 1
ATOM 2185 C CA . GLU A 1 278 ? 9.778 10.910 -9.782 1.00 88.50 278 GLU A CA 1
ATOM 2186 C C . GLU A 1 278 ? 10.696 10.201 -10.798 1.00 88.50 278 GLU A C 1
ATOM 2188 O O . GLU A 1 278 ? 11.892 10.495 -10.871 1.00 88.50 278 GLU A O 1
ATOM 2193 N N . LEU A 1 279 ? 10.155 9.307 -11.636 1.00 89.12 279 LEU A N 1
ATOM 2194 C CA . LEU A 1 279 ? 10.939 8.599 -12.659 1.00 89.12 279 LEU A CA 1
ATOM 2195 C C . LEU A 1 279 ? 11.448 9.509 -13.788 1.00 89.12 279 LEU A C 1
ATOM 2197 O O . LEU A 1 279 ? 12.548 9.278 -14.300 1.00 89.12 279 LEU A O 1
ATOM 2201 N N . ASP A 1 280 ? 10.678 10.531 -14.169 1.00 88.44 280 ASP A N 1
ATOM 2202 C CA . ASP A 1 280 ? 11.055 11.512 -15.197 1.00 88.44 280 ASP A CA 1
ATOM 2203 C C . ASP A 1 280 ? 12.041 12.551 -14.645 1.00 88.44 280 ASP A C 1
ATOM 2205 O O . ASP A 1 280 ? 13.198 12.616 -15.066 1.00 88.44 280 ASP A O 1
ATOM 2209 N N . ALA A 1 281 ? 11.599 13.349 -13.673 1.00 83.75 281 ALA A N 1
ATOM 2210 C CA . ALA A 1 281 ? 12.279 14.566 -13.248 1.00 83.75 281 ALA A CA 1
ATOM 2211 C C . ALA A 1 281 ? 13.411 14.328 -12.242 1.00 83.75 281 ALA A C 1
ATOM 2213 O O . ALA A 1 281 ? 14.383 15.084 -12.244 1.00 83.75 281 ALA A O 1
ATOM 2214 N N . ILE A 1 282 ? 13.285 13.313 -11.379 1.00 81.94 282 ILE A N 1
ATOM 2215 C CA . ILE A 1 282 ? 14.240 13.072 -10.288 1.00 81.94 282 ILE A CA 1
ATOM 2216 C C . ILE A 1 282 ? 15.252 12.006 -10.688 1.00 81.94 282 ILE A C 1
ATOM 2218 O O . ILE A 1 282 ? 16.456 12.248 -10.650 1.00 81.94 282 ILE A O 1
ATOM 2222 N N . TYR A 1 283 ? 14.773 10.837 -11.108 1.00 80.69 283 TYR A N 1
ATOM 2223 C CA . TYR A 1 283 ? 15.648 9.720 -11.455 1.00 80.69 283 TYR A CA 1
ATOM 2224 C C . TYR A 1 283 ? 16.148 9.754 -12.894 1.00 80.69 283 TYR A C 1
ATOM 2226 O O . TYR A 1 283 ? 17.126 9.075 -13.197 1.00 80.69 283 TYR A O 1
ATOM 2234 N N . ASN A 1 284 ? 15.508 10.519 -13.786 1.00 84.62 284 ASN A N 1
ATOM 2235 C CA . ASN A 1 284 ? 15.893 10.589 -15.194 1.00 84.62 284 ASN A CA 1
ATOM 2236 C C . ASN A 1 284 ? 16.035 9.182 -15.813 1.00 84.62 284 ASN A C 1
ATOM 2238 O O . ASN A 1 284 ? 17.046 8.856 -16.446 1.00 84.62 284 ASN A O 1
ATOM 2242 N N . TRP A 1 285 ? 15.045 8.317 -15.566 1.00 89.81 285 TRP A N 1
ATOM 2243 C CA . TRP A 1 285 ? 15.056 6.930 -16.030 1.00 89.81 285 TRP A CA 1
ATOM 2244 C C . TRP A 1 285 ? 15.159 6.865 -17.559 1.00 89.81 285 TRP A C 1
ATOM 2246 O O . TRP A 1 285 ? 14.634 7.727 -18.272 1.00 89.81 285 TRP A O 1
ATOM 2256 N N . GLU A 1 286 ? 15.868 5.861 -18.086 1.00 89.56 286 GLU A N 1
ATOM 2257 C CA . GLU A 1 286 ? 16.131 5.755 -19.530 1.00 89.56 286 GLU A CA 1
ATOM 2258 C C . GLU A 1 286 ? 14.841 5.707 -20.363 1.00 89.56 286 GLU A C 1
ATOM 2260 O O . GLU A 1 286 ? 14.764 6.310 -21.434 1.00 89.56 286 GLU A O 1
ATOM 2265 N N . HIS A 1 287 ? 13.799 5.098 -19.799 1.00 91.44 287 HIS A N 1
ATOM 2266 C CA . HIS A 1 287 ? 12.482 4.919 -20.398 1.00 91.44 287 HIS A CA 1
ATOM 2267 C C . HIS A 1 287 ? 11.495 6.070 -20.113 1.00 91.44 287 HIS A C 1
ATOM 2269 O O . HIS A 1 287 ? 10.318 5.964 -20.453 1.00 91.44 287 HIS A O 1
ATOM 2275 N N . ARG A 1 288 ? 11.933 7.197 -19.524 1.00 89.69 288 ARG A N 1
ATOM 2276 C CA . ARG A 1 288 ? 11.037 8.302 -19.110 1.00 89.69 288 ARG A CA 1
ATOM 2277 C C . ARG A 1 288 ? 10.160 8.864 -20.233 1.00 89.69 288 ARG A C 1
ATOM 2279 O O . ARG A 1 288 ? 9.015 9.220 -19.990 1.00 89.69 288 ARG A O 1
ATOM 2286 N N . ALA A 1 289 ? 10.687 8.942 -21.458 1.00 90.81 289 ALA A N 1
ATOM 2287 C CA . ALA A 1 289 ? 9.937 9.458 -22.601 1.00 90.81 289 ALA A CA 1
ATOM 2288 C C . ALA A 1 289 ? 8.804 8.499 -22.990 1.00 90.81 289 ALA A C 1
ATOM 2290 O O . ALA A 1 289 ? 7.666 8.924 -23.136 1.00 90.81 289 ALA A O 1
ATOM 2291 N N . GLU A 1 290 ? 9.107 7.203 -23.064 1.00 93.00 290 GLU A N 1
ATOM 2292 C CA . GLU A 1 290 ? 8.134 6.155 -23.386 1.00 93.00 290 GLU A CA 1
ATOM 2293 C C . GLU A 1 290 ? 7.065 6.029 -22.292 1.00 93.00 290 GLU A C 1
ATOM 2295 O O . GLU A 1 290 ? 5.885 5.885 -22.599 1.00 93.00 290 GLU A O 1
ATOM 2300 N N . LEU A 1 291 ? 7.461 6.145 -21.018 1.00 92.25 291 LEU A N 1
ATOM 2301 C CA . LEU A 1 291 ? 6.537 6.139 -19.883 1.00 92.25 291 LEU A CA 1
ATOM 2302 C C . LEU A 1 291 ? 5.594 7.349 -19.913 1.00 92.25 291 LEU A C 1
ATOM 2304 O O . LEU A 1 291 ? 4.393 7.214 -19.688 1.00 92.25 291 LEU A O 1
ATOM 2308 N N . LYS A 1 292 ? 6.132 8.532 -20.219 1.00 90.50 292 LYS A N 1
ATOM 2309 C CA . LYS A 1 292 ? 5.353 9.765 -20.347 1.00 90.50 292 LYS A CA 1
ATOM 2310 C C . LYS A 1 292 ? 4.380 9.708 -21.517 1.00 90.50 292 LYS A C 1
ATOM 2312 O O . LYS A 1 292 ? 3.244 10.153 -21.372 1.00 90.50 292 LYS A O 1
ATOM 2317 N N . ASP A 1 293 ? 4.813 9.176 -22.655 1.00 90.81 293 ASP A N 1
ATOM 2318 C CA . ASP A 1 293 ? 3.953 8.993 -23.823 1.00 90.81 293 ASP A CA 1
ATOM 2319 C C . ASP A 1 293 ? 2.814 8.021 -23.496 1.00 90.81 293 ASP A C 1
ATOM 2321 O O . ASP A 1 293 ? 1.655 8.379 -23.690 1.00 90.81 293 ASP A O 1
ATOM 2325 N N . TRP A 1 294 ? 3.117 6.870 -22.881 1.00 91.44 294 TRP A N 1
ATOM 2326 C CA . TRP A 1 294 ? 2.104 5.917 -22.411 1.00 91.44 294 TRP A CA 1
ATOM 2327 C C . TRP A 1 294 ? 1.090 6.564 -21.453 1.00 91.44 294 TRP A C 1
ATOM 2329 O O . TRP A 1 294 ? -0.120 6.414 -21.637 1.00 91.44 294 TRP A O 1
ATOM 2339 N N . TYR A 1 295 ? 1.558 7.327 -20.459 1.00 87.06 295 TYR A N 1
ATOM 2340 C CA . TYR A 1 295 ? 0.665 7.959 -19.485 1.00 87.06 295 TYR A CA 1
ATOM 2341 C C . TYR A 1 295 ? -0.224 9.034 -20.130 1.00 87.06 295 TYR A C 1
ATOM 2343 O O . TYR A 1 295 ? -1.425 9.097 -19.869 1.00 87.06 295 TYR A O 1
ATOM 2351 N N . ASN A 1 296 ? 0.337 9.850 -21.027 1.00 85.69 296 ASN A N 1
ATOM 2352 C CA . ASN A 1 296 ? -0.422 10.870 -21.751 1.00 85.69 296 ASN A CA 1
ATOM 2353 C C . ASN A 1 296 ? -1.438 10.264 -22.723 1.00 85.69 296 ASN A C 1
ATOM 2355 O O . ASN A 1 296 ? -2.558 10.766 -22.804 1.00 85.69 296 ASN A O 1
ATOM 2359 N N . GLU A 1 297 ? -1.066 9.214 -23.462 1.00 85.62 297 GLU A N 1
ATOM 2360 C CA . GLU A 1 297 ? -1.982 8.491 -24.352 1.00 85.62 297 GLU A CA 1
ATOM 2361 C C . GLU A 1 297 ? -3.177 7.970 -23.559 1.00 85.62 297 GLU A C 1
ATOM 2363 O O . GLU A 1 297 ? -4.317 8.261 -23.926 1.00 85.62 297 GLU A O 1
ATOM 2368 N N . ARG A 1 298 ? -2.929 7.340 -22.404 1.00 81.88 298 ARG A N 1
ATOM 2369 C CA . ARG A 1 298 ? -3.986 6.861 -21.507 1.00 81.88 298 ARG A CA 1
ATOM 2370 C C . ARG A 1 298 ? -4.976 7.963 -21.108 1.00 81.88 298 ARG A C 1
ATOM 2372 O O . ARG A 1 298 ? -6.181 7.717 -21.084 1.00 81.88 298 ARG A O 1
ATOM 2379 N N . LEU A 1 299 ? -4.485 9.167 -20.810 1.00 77.62 299 LEU A N 1
ATOM 2380 C CA . LEU A 1 299 ? -5.319 10.313 -20.422 1.00 77.62 299 LEU A CA 1
ATOM 2381 C C . LEU A 1 299 ? -6.028 10.988 -21.613 1.00 77.62 299 LEU A C 1
ATOM 2383 O O . LEU A 1 299 ? -7.052 11.643 -21.427 1.00 77.62 299 LEU A O 1
ATOM 2387 N N . CYS A 1 300 ? -5.498 10.864 -22.834 1.00 70.19 300 CYS A N 1
ATOM 2388 C CA . CYS A 1 300 ? -5.983 11.585 -24.017 1.00 70.19 300 CYS A CA 1
ATOM 2389 C C . CYS A 1 300 ? -7.034 10.836 -24.850 1.00 70.19 300 CYS A C 1
ATOM 2391 O O . CYS A 1 300 ? -7.624 11.445 -25.745 1.00 70.19 300 CYS A O 1
ATOM 2393 N N . GLU A 1 301 ? -7.283 9.548 -24.605 1.00 58.81 301 GLU A N 1
ATOM 2394 C CA . GLU A 1 301 ? -8.131 8.728 -25.484 1.00 58.81 301 GLU A CA 1
ATOM 2395 C C . GLU A 1 301 ? -9.621 9.143 -25.571 1.00 58.81 301 GLU A C 1
ATOM 2397 O O . GLU A 1 301 ? -10.323 8.596 -26.418 1.00 58.81 301 GLU A O 1
ATOM 2402 N N . ASP A 1 302 ? -10.104 10.130 -24.797 1.00 52.81 302 ASP A N 1
ATOM 2403 C CA . ASP A 1 302 ? -11.513 10.580 -24.788 1.00 52.81 302 ASP A CA 1
ATOM 2404 C C . ASP A 1 302 ? -11.715 12.091 -25.058 1.00 52.81 302 ASP A C 1
ATOM 2406 O O . ASP A 1 302 ? -12.500 12.764 -24.388 1.00 52.81 302 ASP A O 1
ATOM 2410 N N . ILE A 1 303 ? -11.086 12.655 -26.095 1.00 52.56 303 ILE A N 1
ATOM 2411 C CA . ILE A 1 303 ? -11.658 13.856 -26.736 1.00 52.56 303 ILE A CA 1
ATOM 2412 C C . ILE A 1 303 ? -12.425 13.411 -27.981 1.00 52.56 303 ILE A C 1
ATOM 2414 O O . ILE A 1 303 ? -11.909 13.464 -29.100 1.00 52.56 303 ILE A O 1
ATOM 2418 N N . GLU A 1 304 ? -13.683 12.991 -27.807 1.00 53.19 304 GLU A N 1
ATOM 2419 C CA . GLU A 1 304 ? -14.609 12.955 -28.941 1.00 53.19 304 GLU A CA 1
ATOM 2420 C C . GLU A 1 304 ? -14.630 14.356 -29.583 1.00 53.19 304 GLU A C 1
ATOM 2422 O O . GLU A 1 304 ? -14.857 15.358 -28.892 1.00 53.19 304 GLU A O 1
ATOM 2427 N N . PRO A 1 305 ? -14.385 14.490 -30.899 1.00 54.09 305 PRO A N 1
ATOM 2428 C CA . PRO A 1 305 ? -14.543 15.777 -31.548 1.00 54.09 305 PRO A CA 1
ATOM 2429 C C . PRO A 1 305 ? -16.008 16.192 -31.414 1.00 54.09 305 PRO A C 1
ATOM 2431 O O . PRO A 1 305 ? -16.898 15.440 -31.814 1.00 54.09 305 PRO A O 1
ATOM 2434 N N . LEU A 1 306 ? -16.241 17.398 -30.878 1.00 55.75 306 LEU A N 1
ATOM 2435 C CA . LEU A 1 306 ? -17.577 17.985 -30.752 1.00 55.75 306 LEU A CA 1
ATOM 2436 C C . LEU A 1 306 ? -18.408 17.704 -32.018 1.00 55.75 306 LEU A C 1
ATOM 2438 O O . LEU A 1 306 ? -17.907 17.934 -33.132 1.00 55.75 306 LEU A O 1
ATOM 2442 N N . PRO A 1 307 ? -19.659 17.223 -31.878 1.00 54.38 307 PRO A N 1
ATOM 2443 C CA . PRO A 1 307 ? -20.495 16.902 -33.021 1.00 54.38 307 PRO A CA 1
ATOM 2444 C C . PRO A 1 307 ? -20.603 18.121 -33.939 1.00 54.38 307 PRO A C 1
ATOM 2446 O O . PRO A 1 307 ? -20.716 19.263 -33.490 1.00 54.38 307 PRO A O 1
ATOM 2449 N N . LYS A 1 308 ? -20.554 17.871 -35.254 1.00 58.41 308 LYS A N 1
ATOM 2450 C CA . LYS A 1 308 ? -20.492 18.894 -36.318 1.00 58.41 308 LYS A CA 1
ATOM 2451 C C . LYS A 1 308 ? -21.614 19.941 -36.269 1.00 58.41 308 LYS A C 1
ATOM 2453 O O . LYS A 1 308 ? -21.527 20.936 -36.973 1.00 58.41 308 LYS A O 1
ATOM 2458 N N . GLU A 1 309 ? -22.640 19.716 -35.462 1.00 60.16 309 GLU A N 1
ATOM 2459 C CA . GLU A 1 309 ? -23.785 20.602 -35.247 1.00 60.16 309 GLU A CA 1
ATOM 2460 C C . GLU A 1 309 ? -23.468 21.795 -34.325 1.00 60.16 309 GLU A C 1
ATOM 2462 O O . GLU A 1 309 ? -24.280 22.709 -34.217 1.00 60.16 309 GLU A O 1
ATOM 2467 N N . ALA A 1 310 ? -22.279 21.826 -33.709 1.00 55.41 310 ALA A N 1
ATOM 2468 C CA . ALA A 1 310 ? -21.772 22.957 -32.926 1.00 55.41 310 ALA A CA 1
ATOM 2469 C C . ALA A 1 310 ? -20.704 23.809 -33.661 1.00 55.41 310 ALA A C 1
ATOM 2471 O O . ALA A 1 310 ? -20.013 24.600 -33.016 1.00 55.41 310 ALA A O 1
ATOM 2472 N N . ARG A 1 311 ? -20.542 23.654 -34.987 1.00 41.16 311 ARG A N 1
ATOM 2473 C CA . ARG A 1 311 ? -19.660 24.487 -35.833 1.00 41.16 311 ARG A CA 1
ATOM 2474 C C . ARG A 1 311 ? -20.431 25.353 -36.819 1.00 41.16 311 ARG A C 1
ATOM 2476 O O . ARG A 1 311 ? -21.398 24.844 -37.422 1.00 41.16 311 ARG A O 1
#

pLDDT: mean 75.58, std 20.9, range [24.75, 97.31]

Foldseek 3Di:
DDDDPDDDPPDDDPDDPDPALVLVPDDDDDDPPQDDPDLDPPAAEGECQVLLLLVFAQLLQLVQQLVVQVPPPPDDQDGWYWYQHLQETETRHNPDDSVQSLVQVLCVLLVHADDWDWGQDPVPSDIDITGYHPDGCPPPDPVVVVVSVVVLVVCVVVVPPSSVVSCCSSCLVVLLVVLCVVLVPQAFDFPPDDPSQDPGHQPDPVDHDDDDRDPHSVSSSLSSLQSVLSSLRSQLSVCVVVDDPDACLNCNQVSCVSSVRHPPDLDDSVSLVSSLCCCVPPRRTPCNVVSVVSNVCSNPVPPDPDPPVVD

Sequence (311 aa):
MTEIPKSSSQELPDGQKATGWDSLADYDNGDSDYTHHSPFGEVPAINGNDLLDSGVFFGDAIALTQKYTSTSSETPEEKQVLLNLGDVYVLVGKDSDPNKLKAAWARAMRGHYDQQITFTEDITDTVESYPLVTTTLDNIPKEILEAEAAEDEAKRRAGDEEIQQADAIINREKDYRKLKDKVWDVKLTFGEGDEKYTTNVYGDKQKQPEEIPFDSASEAKISMQRTYAILWAKLMQKHLNEGEGEKVADVAEESLNEMGIALSEKHENLFVTDICYELDAIYNWEHRAELKDWYNERLCEDIEPLPKEAR

Secondary structure (DSSP, 8-state):
---PPP-------TT---SSSTTS--S-----------SS-SS-EEE-HHHHHTT--HHHHHHHHHHHHHH-TT--TT--EEEEETTEEEEE-TT--HHHHHHHHHHHHTT--S-EEEEE-TTT--EEEEEEE-S-GGGS-HHHHHHHHHHHHHHHHHT-HHHHHHHHHHHHHHHHHHHHHHTTTPPP-B-SS-GGG-S-SS--TT-PPPPPPPSSHHHHHHHHHHHHHHHHHHHHHHHHHHSSS--HHHHHHHHHHHTT----SSS--HHHHHHHHIIIIIS-BTTHHHHHHHHHHHHHTT-----GGG-

Radius of gyration: 23.88 Å; chains: 1; bounding box: 84×46×67 Å